Protein AF-A0A9N9A305-F1 (afdb_monomer_lite)

Radius of gyration: 17.27 Å; chains: 1; bounding box: 48×32×44 Å

InterPro domains:
  IPR001087 GDSL lipase/esterase [PF00657] (30-186)
  IPR036514 SGNH hydrolase superfamily [G3DSA:3.40.50.1110] (9-188)

Sequence (193 aa):
MFNYINCFCLDTGNVYKLTNKIWPSKINYTGHYCNGKIWIEYLADKLNIELINYAFGGATTDCDFVTGYTETKTCKFYTPSIKEQVQTFIFDNTNSEQSNSKDFSKTIFTVWDTGNNYYFSDMSISPIDSVKLLINILHILAKNISTVSLLLIPNLPDISRFPTFKTMNETERKRISKMIDIDAATNIYELDL

Structure (mmCIF, N/CA/C/O backbone):
data_AF-A0A9N9A305-F1
#
_entry.id   AF-A0A9N9A305-F1
#
loop_
_atom_site.group_PDB
_atom_site.id
_atom_site.type_symbol
_atom_site.label_atom_id
_atom_site.label_alt_id
_atom_site.label_comp_id
_atom_site.label_asym_id
_atom_site.label_entity_id
_atom_site.label_seq_id
_atom_site.pdbx_PDB_ins_code
_atom_site.Cartn_x
_atom_site.Cartn_y
_atom_site.Cartn_z
_atom_site.occupancy
_atom_site.B_iso_or_equiv
_atom_site.auth_seq_id
_atom_site.auth_comp_id
_atom_site.auth_asym_id
_atom_site.auth_atom_id
_atom_site.pdbx_PDB_model_num
ATOM 1 N N . MET A 1 1 ? -9.546 -9.907 19.855 1.00 68.88 1 MET A N 1
ATOM 2 C CA . MET A 1 1 ? -10.145 -10.267 18.553 1.00 68.88 1 MET A CA 1
ATOM 3 C C . MET A 1 1 ? -10.238 -8.993 17.732 1.00 68.88 1 MET A C 1
ATOM 5 O O . MET A 1 1 ? -10.651 -7.989 18.304 1.00 68.88 1 MET A O 1
ATOM 9 N N . PHE A 1 2 ? -9.758 -9.014 16.487 1.00 81.88 2 PHE A N 1
ATOM 10 C CA . PHE A 1 2 ? -9.795 -7.862 15.578 1.00 81.88 2 PHE A CA 1
ATOM 11 C C . PHE A 1 2 ? -11.159 -7.764 14.888 1.00 81.88 2 PHE A C 1
ATOM 13 O O . PHE A 1 2 ? -11.865 -8.766 14.806 1.00 81.88 2 PHE A O 1
ATOM 20 N N . ASN A 1 3 ? -11.509 -6.570 14.413 1.00 82.94 3 ASN A N 1
ATOM 21 C CA . ASN A 1 3 ? -12.778 -6.285 13.743 1.00 82.94 3 ASN A CA 1
ATOM 22 C C . ASN A 1 3 ? -12.589 -6.003 12.244 1.00 82.94 3 ASN A C 1
ATOM 24 O O . ASN A 1 3 ? -13.443 -6.383 11.449 1.00 82.94 3 ASN A O 1
ATOM 28 N N . TYR A 1 4 ? -11.476 -5.359 11.866 1.00 85.50 4 TYR A N 1
ATOM 29 C CA . TYR A 1 4 ? -11.226 -4.894 10.498 1.00 85.50 4 TYR A CA 1
ATOM 30 C C . TYR A 1 4 ? -9.744 -4.965 10.125 1.00 85.50 4 TYR A C 1
ATOM 32 O O . TYR A 1 4 ? -8.865 -4.893 10.993 1.00 85.50 4 TYR A O 1
ATOM 40 N N . ILE A 1 5 ? -9.483 -5.015 8.821 1.00 83.44 5 ILE A N 1
ATOM 41 C CA . ILE A 1 5 ? -8.197 -4.668 8.214 1.00 83.44 5 ILE A CA 1
ATOM 42 C C . ILE A 1 5 ? -8.377 -3.404 7.373 1.00 83.44 5 ILE A C 1
ATOM 44 O O . ILE A 1 5 ? -9.225 -3.386 6.487 1.00 83.44 5 ILE A O 1
ATOM 48 N N . ASN A 1 6 ? -7.541 -2.390 7.598 1.00 79.56 6 ASN A N 1
ATOM 49 C CA . ASN A 1 6 ? -7.415 -1.229 6.717 1.00 79.56 6 ASN A CA 1
ATOM 50 C C . ASN A 1 6 ? -6.143 -1.357 5.875 1.00 79.56 6 ASN A C 1
ATOM 52 O O . ASN A 1 6 ? -5.038 -1.358 6.420 1.00 79.56 6 ASN A O 1
ATOM 56 N N . CYS A 1 7 ? -6.296 -1.457 4.555 1.00 78.75 7 CYS A N 1
ATOM 57 C CA . CYS A 1 7 ? -5.196 -1.676 3.619 1.00 78.75 7 CYS A CA 1
ATOM 58 C C . CYS A 1 7 ? -4.891 -0.442 2.765 1.00 78.75 7 CYS A C 1
ATOM 60 O O . CYS A 1 7 ? -5.781 0.078 2.097 1.00 78.75 7 CYS A O 1
ATOM 62 N N . PHE A 1 8 ? -3.620 -0.028 2.746 1.00 81.06 8 PHE A N 1
ATOM 63 C CA . PHE A 1 8 ? -3.091 1.067 1.916 1.00 81.06 8 PHE A CA 1
ATOM 64 C C . PHE A 1 8 ? -2.026 0.593 0.913 1.00 81.06 8 PHE A C 1
ATOM 66 O O . PHE A 1 8 ? -1.307 1.397 0.330 1.00 81.06 8 PHE A O 1
ATOM 73 N N . CYS A 1 9 ? -1.855 -0.723 0.754 1.00 78.75 9 CYS A N 1
ATOM 74 C CA . CYS A 1 9 ? -0.694 -1.282 0.066 1.00 78.75 9 CYS A CA 1
ATOM 75 C C . CYS A 1 9 ? -0.970 -2.049 -1.219 1.00 78.75 9 CYS A C 1
ATOM 77 O O . CYS A 1 9 ? -0.108 -2.092 -2.091 1.00 78.75 9 CYS A O 1
ATOM 79 N N . LEU A 1 10 ? -2.122 -2.704 -1.338 1.00 86.50 10 LEU A N 1
ATOM 80 C CA . LEU A 1 10 ? -2.411 -3.559 -2.481 1.00 86.50 10 LEU A CA 1
ATOM 81 C C . LEU A 1 10 ? -3.832 -3.363 -2.969 1.00 86.50 10 LEU A C 1
ATOM 83 O O . LEU A 1 10 ? -4.796 -3.653 -2.264 1.00 86.50 10 LEU A O 1
ATOM 87 N N . ASP A 1 11 ? -3.932 -2.897 -4.204 1.00 90.06 11 ASP A N 1
ATOM 88 C CA . ASP A 1 11 ? -5.193 -2.570 -4.839 1.00 90.06 11 ASP A CA 1
ATOM 89 C C . ASP A 1 11 ? -6.002 -3.824 -5.202 1.00 90.06 11 ASP A C 1
ATOM 91 O O . ASP A 1 11 ? -5.488 -4.784 -5.783 1.00 90.06 11 ASP A O 1
ATOM 95 N N . THR A 1 12 ? -7.289 -3.776 -4.869 1.00 91.94 12 THR A N 1
ATOM 96 C CA . THR A 1 12 ? -8.297 -4.815 -5.139 1.00 91.94 12 THR A CA 1
ATOM 97 C C . THR A 1 12 ? -9.362 -4.344 -6.144 1.00 91.94 12 THR A C 1
ATOM 99 O O . THR A 1 12 ? -10.337 -5.048 -6.396 1.00 91.94 12 THR A O 1
ATOM 102 N N . GLY A 1 13 ? -9.193 -3.157 -6.745 1.00 92.31 13 GLY A N 1
ATOM 103 C CA . GLY A 1 13 ? -10.054 -2.635 -7.811 1.00 92.31 13 GLY A CA 1
ATOM 104 C C . GLY A 1 13 ? -10.295 -1.119 -7.811 1.00 92.31 13 GLY A C 1
ATOM 105 O O . GLY A 1 13 ? -11.126 -0.645 -8.590 1.00 92.31 13 GLY A O 1
ATOM 106 N N . ASN A 1 14 ? -9.615 -0.333 -6.982 1.00 94.62 14 ASN A N 1
ATOM 107 C CA . ASN A 1 14 ? -9.709 1.126 -6.965 1.00 94.62 14 ASN A CA 1
ATOM 108 C C . ASN A 1 14 ? -9.155 1.747 -8.254 1.00 94.62 14 ASN A C 1
ATOM 110 O O . ASN A 1 14 ? -9.837 2.582 -8.849 1.00 94.62 14 ASN A O 1
ATOM 114 N N . VAL A 1 15 ? -8.018 1.278 -8.781 1.00 93.50 15 VAL A N 1
ATOM 115 C CA . VAL A 1 15 ? -7.544 1.687 -10.118 1.00 93.50 15 VAL A CA 1
ATOM 116 C C . VAL A 1 15 ? -8.483 1.209 -11.221 1.00 93.50 15 VAL A C 1
ATOM 118 O O . VAL A 1 15 ? -8.752 1.941 -12.176 1.00 93.50 15 VAL A O 1
ATOM 121 N N . TYR A 1 16 ? -9.059 0.018 -11.071 1.00 93.12 16 TYR A N 1
ATOM 122 C CA . TYR A 1 16 ? -10.068 -0.469 -12.009 1.00 93.12 16 TYR A CA 1
ATOM 123 C C . TYR A 1 16 ? -11.285 0.452 -12.067 1.00 93.12 16 TYR A C 1
ATOM 125 O O . TYR A 1 16 ? -11.790 0.726 -13.150 1.00 93.12 16 TYR A O 1
ATOM 133 N N . LYS A 1 17 ? -11.722 1.015 -10.939 1.00 92.75 17 LYS A N 1
ATOM 134 C CA . LYS A 1 17 ? -12.756 2.060 -10.928 1.00 92.75 17 LYS A CA 1
ATOM 135 C C . LYS A 1 17 ? -12.244 3.373 -11.530 1.00 92.75 17 LYS A C 1
ATOM 137 O O . LYS A 1 17 ? -12.916 3.918 -12.401 1.00 92.75 17 LYS A O 1
ATOM 142 N N . LEU A 1 18 ? -11.058 3.837 -11.121 1.00 92.31 18 LEU A N 1
ATOM 143 C CA . LEU A 1 18 ? -10.429 5.087 -11.576 1.00 92.31 18 LEU A CA 1
ATOM 144 C C . LEU A 1 18 ? -10.311 5.163 -13.103 1.00 92.31 18 LEU A C 1
ATOM 146 O O . LEU A 1 18 ? -10.544 6.205 -13.705 1.00 92.31 18 LEU A O 1
ATOM 150 N N . THR A 1 19 ? -9.976 4.044 -13.738 1.00 90.69 19 THR A N 1
ATOM 151 C CA . THR A 1 19 ? -9.774 3.956 -15.188 1.00 90.69 19 THR A CA 1
ATOM 152 C C . THR A 1 19 ? -11.051 3.593 -15.944 1.00 90.69 19 THR A C 1
ATOM 154 O O . THR A 1 19 ? -10.977 3.139 -17.082 1.00 90.69 19 THR A O 1
ATOM 157 N N . ASN A 1 20 ? -12.235 3.743 -15.339 1.00 90.62 20 ASN A N 1
ATOM 158 C CA . ASN A 1 20 ? -13.516 3.341 -15.933 1.00 90.62 20 ASN A CA 1
ATOM 159 C C . ASN A 1 20 ? -13.534 1.875 -16.403 1.00 90.62 20 ASN A C 1
ATOM 161 O O . ASN A 1 20 ? -14.069 1.547 -17.463 1.00 90.62 20 ASN A O 1
ATOM 165 N N . LYS A 1 21 ? -12.974 0.977 -15.586 1.00 90.62 21 LYS A N 1
ATOM 166 C CA . LYS A 1 21 ? -12.908 -0.478 -15.804 1.00 90.62 21 LYS A CA 1
ATOM 167 C C . LYS A 1 21 ? -12.034 -0.892 -16.994 1.00 90.62 21 LYS A C 1
ATOM 169 O O . LYS A 1 21 ? -12.259 -1.947 -17.591 1.00 90.62 21 LYS A O 1
ATOM 174 N N . ILE A 1 22 ? -11.049 -0.063 -17.347 1.00 89.00 22 ILE A N 1
ATOM 175 C CA . ILE A 1 22 ? -10.113 -0.321 -18.452 1.00 89.00 22 ILE A CA 1
ATOM 176 C C . ILE A 1 22 ? -8.853 -1.039 -17.951 1.00 89.00 22 ILE A C 1
ATOM 178 O O . ILE A 1 22 ? -8.318 -1.898 -18.656 1.00 89.00 22 ILE A O 1
ATOM 182 N N . TRP A 1 23 ? -8.380 -0.711 -16.746 1.00 89.12 23 TRP A N 1
ATOM 183 C CA . TRP A 1 23 ? -7.114 -1.205 -16.208 1.00 89.12 23 TRP A CA 1
ATOM 184 C C . TRP A 1 23 ? -7.154 -1.424 -14.691 1.00 89.12 23 TRP A C 1
ATOM 186 O O . TRP A 1 23 ? -7.662 -0.555 -13.996 1.00 89.12 23 TRP A O 1
ATOM 196 N N . PRO A 1 24 ? -6.587 -2.513 -14.143 1.00 88.12 24 PRO A N 1
ATOM 197 C CA . PRO A 1 24 ? -6.017 -3.664 -14.846 1.00 88.12 24 PRO A CA 1
ATOM 198 C C . PRO A 1 24 ? -7.024 -4.376 -15.755 1.00 88.12 24 PRO A C 1
ATOM 200 O O . PRO A 1 24 ? -8.232 -4.172 -15.647 1.00 88.12 24 PRO A O 1
ATOM 203 N N . SER A 1 25 ? -6.529 -5.170 -16.706 1.00 80.75 25 SER A N 1
ATOM 204 C CA . SER A 1 25 ? -7.400 -5.839 -17.678 1.00 80.75 25 SER A CA 1
ATOM 205 C C . SER A 1 25 ? -8.408 -6.770 -16.992 1.00 80.75 25 SER A C 1
ATOM 207 O O . SER A 1 25 ? -8.142 -7.290 -15.913 1.00 80.75 25 SER A O 1
ATOM 209 N N . LYS A 1 26 ? -9.535 -7.070 -17.649 1.00 70.94 26 LYS A N 1
ATOM 210 C CA . LYS A 1 26 ? -10.538 -8.025 -17.132 1.00 70.94 26 LYS A CA 1
ATOM 211 C C . LYS A 1 26 ? -10.019 -9.457 -16.941 1.00 70.94 26 LYS A C 1
ATOM 213 O O . LYS A 1 26 ? -10.688 -10.242 -16.281 1.00 70.94 26 LYS A O 1
ATOM 218 N N . ILE A 1 27 ? -8.880 -9.807 -17.549 1.00 74.69 27 ILE A N 1
ATOM 219 C CA . ILE A 1 27 ? -8.209 -11.099 -17.322 1.00 74.69 27 ILE A CA 1
ATOM 220 C C . ILE A 1 27 ? -7.661 -11.158 -15.896 1.00 74.69 27 ILE A C 1
ATOM 222 O O . ILE A 1 27 ? -7.600 -12.225 -15.289 1.00 74.69 27 ILE A O 1
ATOM 226 N N . ASN A 1 28 ? -7.275 -10.010 -15.351 1.00 76.81 28 ASN A N 1
ATOM 227 C CA . ASN A 1 28 ? -6.924 -9.916 -13.956 1.00 76.81 28 ASN A CA 1
ATOM 228 C C . ASN A 1 28 ? -8.177 -10.114 -13.106 1.00 76.81 28 ASN A C 1
ATOM 230 O O . ASN A 1 28 ? -9.272 -9.744 -13.526 1.00 76.81 28 ASN A O 1
ATOM 234 N N . TYR A 1 29 ? -8.007 -10.668 -11.907 1.00 84.81 29 TYR A N 1
ATOM 235 C CA . TYR A 1 29 ? -9.093 -11.045 -11.003 1.00 84.81 29 TYR A CA 1
ATOM 236 C C . TYR A 1 29 ? -9.943 -9.826 -10.599 1.00 84.81 29 TYR A C 1
ATOM 238 O O . TYR A 1 29 ? -9.729 -9.221 -9.566 1.00 84.81 29 TYR A O 1
ATOM 246 N N . THR A 1 30 ? -10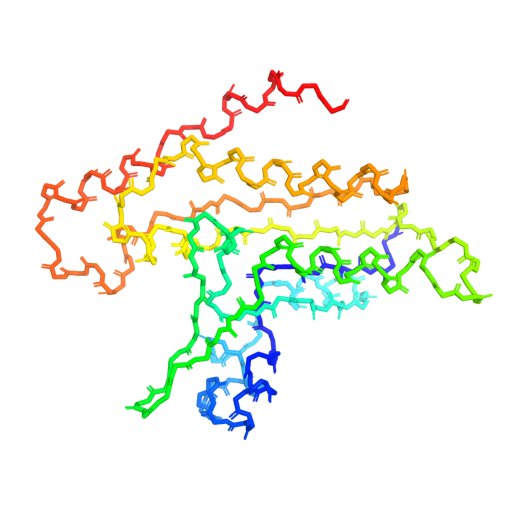.876 -9.392 -11.446 1.00 83.81 30 THR A N 1
ATOM 247 C CA . THR A 1 30 ? -11.766 -8.231 -11.245 1.00 83.81 30 THR A CA 1
ATOM 248 C C . THR A 1 30 ? -11.050 -6.957 -10.753 1.00 83.81 30 THR A C 1
ATOM 250 O O . THR A 1 30 ? -11.489 -6.314 -9.808 1.00 83.81 30 THR A O 1
ATOM 253 N N . GLY A 1 31 ? -9.939 -6.574 -11.393 1.00 86.19 31 GLY A N 1
ATOM 254 C CA . GLY A 1 31 ? -9.225 -5.323 -11.084 1.00 86.19 31 GLY A CA 1
ATOM 255 C C . GLY A 1 31 ? -8.001 -5.458 -10.173 1.00 86.19 31 GLY A C 1
ATOM 256 O O . GLY A 1 31 ? -7.330 -4.462 -9.925 1.00 86.19 31 GLY A O 1
ATOM 257 N N . HIS A 1 32 ? -7.668 -6.673 -9.736 1.00 91.88 32 HIS A N 1
ATOM 258 C CA . HIS A 1 32 ? -6.396 -6.958 -9.069 1.00 91.88 32 HIS A CA 1
ATOM 259 C C . HIS A 1 32 ? -5.212 -6.881 -10.049 1.00 91.88 32 HIS A C 1
ATOM 261 O O . HIS A 1 32 ? -5.370 -6.960 -11.266 1.00 91.88 32 HIS A O 1
ATOM 267 N N . TYR A 1 33 ? -3.985 -6.811 -9.537 1.00 89.50 33 TYR A N 1
ATOM 268 C CA . TYR A 1 33 ? -2.759 -6.938 -10.345 1.00 89.50 33 TYR A CA 1
ATOM 269 C C . TYR A 1 33 ? -2.248 -8.387 -10.430 1.00 89.50 33 TYR A C 1
ATOM 271 O O . TYR A 1 33 ? -1.114 -8.640 -10.828 1.00 89.50 33 TYR A O 1
ATOM 279 N N . CYS A 1 34 ? -3.096 -9.352 -10.075 1.00 88.56 34 CYS A N 1
ATOM 280 C CA . CYS A 1 34 ? -2.812 -10.779 -10.126 1.00 88.56 34 CYS A CA 1
ATOM 281 C C . CYS A 1 34 ? -4.033 -11.575 -10.625 1.00 88.56 34 CYS A C 1
ATOM 283 O O . CYS A 1 34 ? -5.071 -11.026 -11.008 1.00 88.56 34 CYS A O 1
ATOM 285 N N . ASN A 1 35 ? -3.879 -12.895 -10.660 1.00 90.19 35 ASN A N 1
ATOM 286 C CA . ASN A 1 35 ? -4.844 -13.865 -11.175 1.00 90.19 35 ASN A CA 1
ATOM 287 C C . ASN A 1 35 ? -5.757 -14.471 -10.091 1.00 90.19 35 ASN A C 1
ATOM 289 O O . ASN A 1 35 ? -6.391 -15.495 -10.336 1.00 90.19 35 ASN A O 1
ATOM 293 N N . GLY A 1 36 ? -5.822 -13.876 -8.902 1.00 92.19 36 GLY A N 1
ATOM 294 C CA . GLY A 1 36 ? -6.648 -14.368 -7.804 1.00 92.19 36 GLY A CA 1
ATOM 295 C C . GLY A 1 36 ? -6.660 -13.403 -6.628 1.00 92.19 36 GLY A C 1
ATOM 296 O O . GLY A 1 36 ? -6.333 -12.229 -6.788 1.00 92.19 36 GLY A O 1
ATOM 297 N N . LYS A 1 37 ? -7.001 -13.923 -5.446 1.00 92.75 37 LYS A N 1
ATOM 298 C CA . LYS A 1 37 ? -6.893 -13.168 -4.197 1.00 92.75 37 LYS A CA 1
ATOM 299 C C . LYS A 1 37 ? -5.439 -12.804 -3.886 1.00 92.75 37 LYS A C 1
ATOM 301 O O . LYS A 1 37 ? -4.522 -13.587 -4.155 1.00 92.75 37 LYS A O 1
ATOM 306 N N . ILE A 1 38 ? -5.231 -11.649 -3.271 1.00 91.69 38 ILE A N 1
ATOM 307 C CA . ILE A 1 38 ? -3.947 -11.212 -2.711 1.00 91.69 38 ILE A CA 1
ATOM 308 C C . ILE A 1 38 ? -3.821 -11.603 -1.234 1.00 91.69 38 ILE A C 1
ATOM 310 O O . ILE A 1 38 ? -4.796 -11.959 -0.574 1.00 91.69 38 ILE A O 1
ATOM 314 N N 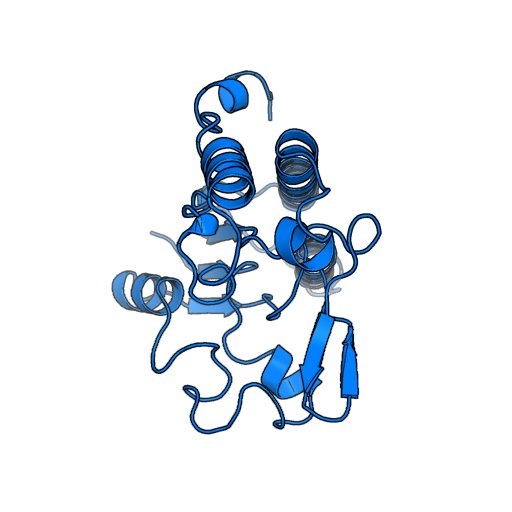. TRP A 1 39 ? -2.599 -11.543 -0.692 1.00 91.81 39 TRP A N 1
ATOM 315 C CA . TRP A 1 39 ? -2.301 -12.014 0.669 1.00 91.81 39 TRP A CA 1
ATOM 316 C C . TRP A 1 39 ? -3.200 -11.390 1.744 1.00 91.81 39 TRP A C 1
ATOM 318 O O . TRP A 1 39 ? -3.554 -12.073 2.704 1.00 91.81 39 TRP A O 1
ATOM 328 N N . ILE A 1 40 ? -3.600 -10.126 1.570 1.00 92.44 40 ILE A N 1
ATOM 329 C CA . ILE A 1 40 ? -4.421 -9.425 2.555 1.00 92.44 40 ILE A CA 1
ATOM 330 C C . ILE A 1 40 ? -5.879 -9.896 2.566 1.00 92.44 40 ILE A C 1
ATOM 332 O O . ILE A 1 40 ? -6.487 -9.963 3.630 1.00 92.44 40 ILE A O 1
ATOM 336 N N . GLU A 1 41 ? -6.417 -10.320 1.421 1.00 94.81 41 GLU A N 1
ATOM 337 C CA . GLU A 1 41 ? -7.743 -10.942 1.359 1.00 94.81 41 GLU A CA 1
ATOM 338 C C . GLU A 1 41 ? -7.721 -12.319 2.026 1.00 94.81 41 GLU A C 1
ATOM 340 O O . GLU A 1 41 ? -8.611 -12.635 2.807 1.00 94.81 41 GLU A O 1
ATOM 345 N N . TYR A 1 42 ? -6.664 -13.113 1.808 1.00 95.75 42 TYR A N 1
ATOM 346 C CA . TYR A 1 42 ? -6.499 -14.379 2.528 1.00 95.75 42 TYR A CA 1
ATOM 347 C C . TYR A 1 42 ? -6.356 -14.176 4.042 1.00 95.75 42 TYR A C 1
ATOM 349 O O . TYR A 1 42 ? -6.826 -15.011 4.815 1.00 95.75 42 TYR A O 1
ATOM 357 N N . LEU A 1 43 ? -5.698 -13.098 4.484 1.00 93.94 43 LEU A N 1
ATOM 358 C CA . LEU A 1 43 ? -5.596 -12.767 5.906 1.00 93.94 43 LEU A CA 1
ATOM 359 C C . LEU A 1 43 ? -6.968 -12.400 6.487 1.00 93.94 43 LEU A C 1
ATOM 361 O O . LEU A 1 43 ? -7.329 -12.921 7.542 1.00 93.94 43 LEU A O 1
ATOM 365 N N . ALA A 1 44 ? -7.734 -11.559 5.789 1.00 95.38 44 ALA A N 1
ATOM 366 C CA . ALA A 1 44 ? -9.090 -11.187 6.182 1.00 95.38 44 ALA A CA 1
ATOM 367 C C . ALA A 1 44 ? -10.012 -12.416 6.275 1.00 95.38 44 ALA A C 1
ATOM 369 O O . ALA A 1 44 ? -10.657 -12.614 7.305 1.00 95.38 44 ALA A O 1
ATOM 370 N N . ASP A 1 45 ? -9.982 -13.296 5.266 1.00 96.25 45 ASP A N 1
ATOM 371 C CA . ASP A 1 45 ? -10.737 -14.556 5.256 1.00 96.25 45 ASP A CA 1
ATOM 372 C C . ASP A 1 45 ? -10.374 -15.441 6.458 1.00 96.25 45 ASP A C 1
ATOM 374 O O . ASP A 1 45 ? -11.250 -15.961 7.147 1.00 96.25 45 ASP A O 1
ATOM 378 N N . LYS A 1 46 ? -9.072 -15.615 6.734 1.00 96.62 46 LYS A N 1
ATOM 379 C CA . LYS A 1 46 ? -8.592 -16.462 7.839 1.00 96.62 46 LYS A CA 1
ATOM 380 C C . LYS A 1 46 ? -8.997 -15.936 9.210 1.00 96.62 46 LYS A C 1
ATOM 382 O O . LYS A 1 46 ? -9.221 -16.731 10.119 1.00 96.62 46 LYS A O 1
ATOM 387 N N . LEU A 1 47 ? -9.036 -14.618 9.369 1.00 95.12 47 LEU A N 1
ATOM 388 C CA . LEU A 1 47 ? -9.454 -13.970 10.609 1.00 95.12 47 LEU A CA 1
ATOM 389 C C . LEU A 1 47 ? -10.978 -13.801 10.693 1.00 95.12 47 LEU A C 1
ATOM 391 O O . LEU A 1 47 ? -11.479 -13.490 11.772 1.00 95.12 47 LEU A O 1
ATOM 395 N N . ASN A 1 48 ? -11.697 -14.045 9.591 1.00 95.94 48 ASN A N 1
ATOM 396 C CA . ASN A 1 48 ? -13.129 -13.805 9.436 1.00 95.94 48 ASN A CA 1
ATOM 397 C C . ASN A 1 48 ? -13.517 -12.363 9.812 1.00 95.94 48 ASN A C 1
ATOM 399 O O . ASN A 1 48 ? -14.424 -12.135 10.614 1.00 95.94 48 ASN A O 1
ATOM 403 N N . ILE A 1 49 ? -12.778 -11.397 9.261 1.00 94.56 49 ILE A N 1
ATOM 404 C CA . ILE A 1 49 ? -12.971 -9.956 9.478 1.00 94.56 49 ILE A CA 1
ATOM 405 C C . ILE A 1 49 ? -13.087 -9.217 8.148 1.00 94.56 49 ILE A C 1
ATOM 407 O O . ILE A 1 49 ? -12.637 -9.703 7.111 1.00 94.56 49 ILE A O 1
ATOM 411 N N . GLU A 1 50 ? -13.676 -8.027 8.179 1.00 94.75 50 GLU A N 1
ATOM 412 C CA . GLU A 1 50 ? -13.843 -7.202 6.985 1.00 94.75 50 GLU A CA 1
ATOM 413 C C . GLU A 1 50 ? -12.520 -6.531 6.569 1.00 94.75 50 GLU A C 1
ATOM 415 O O . GLU A 1 50 ? -11.743 -6.061 7.405 1.00 94.75 50 GLU A O 1
ATOM 420 N N . LEU A 1 51 ? -12.275 -6.479 5.256 1.00 94.50 51 LEU A N 1
ATOM 421 C CA . LEU A 1 51 ? -11.165 -5.756 4.639 1.00 94.50 51 LEU A CA 1
ATOM 422 C C . LEU A 1 51 ? -11.684 -4.463 4.005 1.00 94.50 51 LEU A C 1
ATOM 424 O O . LEU A 1 51 ? -12.403 -4.502 3.007 1.00 94.50 51 LEU A O 1
ATOM 428 N N . ILE A 1 52 ? -11.248 -3.325 4.533 1.00 94.94 52 ILE A N 1
ATOM 429 C CA . ILE A 1 52 ? -11.467 -2.004 3.948 1.00 94.94 52 ILE A CA 1
ATOM 430 C C . ILE A 1 52 ? -10.181 -1.602 3.224 1.00 94.94 52 ILE A C 1
ATOM 432 O O . ILE A 1 52 ? -9.102 -1.534 3.816 1.00 94.94 52 ILE A O 1
ATOM 436 N N . ASN A 1 53 ? -10.275 -1.367 1.916 1.00 94.44 53 ASN A N 1
ATOM 437 C CA . ASN A 1 53 ? -9.103 -1.177 1.070 1.00 94.44 53 ASN A CA 1
ATOM 438 C C . ASN A 1 53 ? -9.080 0.206 0.407 1.00 94.44 53 ASN A C 1
ATOM 440 O O . ASN A 1 53 ? -9.888 0.504 -0.475 1.00 94.44 53 ASN A O 1
ATOM 444 N N . TYR A 1 54 ? -8.108 1.017 0.815 1.00 96.44 54 TYR A N 1
ATOM 445 C CA . TYR A 1 54 ? -7.828 2.353 0.293 1.00 96.44 54 TYR A CA 1
ATOM 446 C C . TYR A 1 54 ? -6.731 2.353 -0.783 1.00 96.44 54 TYR A C 1
ATOM 448 O O . TYR A 1 54 ? -6.485 3.386 -1.399 1.00 96.44 54 TYR A O 1
ATOM 456 N N . ALA A 1 55 ? -6.079 1.217 -1.037 1.00 95.44 55 ALA A N 1
ATOM 457 C CA . ALA A 1 55 ? -4.926 1.120 -1.921 1.00 95.44 55 ALA A CA 1
ATOM 458 C C . ALA A 1 55 ? -5.264 1.375 -3.393 1.00 95.44 55 ALA A C 1
ATOM 460 O O . ALA A 1 55 ? -6.272 0.885 -3.902 1.00 95.44 55 ALA A O 1
ATOM 461 N N . PHE A 1 56 ? -4.369 2.075 -4.091 1.00 95.19 56 PHE A N 1
ATOM 462 C CA . PHE A 1 56 ? -4.380 2.243 -5.545 1.00 95.19 56 PHE A CA 1
ATOM 463 C C . PHE A 1 56 ? -3.111 1.644 -6.158 1.00 95.19 56 PHE A C 1
ATOM 465 O O . PHE A 1 56 ? -2.000 1.875 -5.681 1.00 95.19 56 PHE A O 1
ATOM 472 N N . GLY A 1 57 ? -3.254 0.881 -7.241 1.00 93.38 57 GLY A N 1
ATOM 473 C CA . GLY A 1 57 ? -2.112 0.351 -7.981 1.00 93.38 57 GLY A CA 1
ATOM 474 C C . GLY A 1 57 ? -1.310 1.464 -8.652 1.00 93.38 57 GLY A C 1
ATOM 475 O O . GLY A 1 57 ? -1.875 2.316 -9.327 1.00 93.38 57 GLY A O 1
ATOM 476 N N . GLY A 1 58 ? 0.013 1.447 -8.495 1.00 92.75 58 GLY A N 1
ATOM 477 C CA . GLY A 1 58 ? 0.889 2.526 -8.971 1.00 92.75 58 GLY A CA 1
ATOM 478 C C . GLY A 1 58 ? 1.066 3.678 -7.977 1.00 92.75 58 GLY A C 1
ATOM 479 O O . GLY A 1 58 ? 1.837 4.595 -8.252 1.00 92.75 58 GLY A O 1
ATOM 480 N N . ALA A 1 59 ? 0.423 3.611 -6.805 1.00 95.44 59 ALA A N 1
ATOM 481 C CA . ALA A 1 59 ? 0.649 4.564 -5.728 1.00 95.44 59 ALA A CA 1
ATOM 482 C C . ALA A 1 59 ? 2.110 4.546 -5.264 1.00 95.44 59 ALA A C 1
ATOM 484 O O . ALA A 1 59 ? 2.671 3.490 -4.963 1.00 95.44 59 ALA A O 1
ATOM 485 N N . THR A 1 60 ? 2.707 5.725 -5.176 1.00 95.44 60 THR A N 1
ATOM 486 C CA . THR A 1 60 ? 3.964 5.974 -4.467 1.00 95.44 60 THR A CA 1
ATOM 487 C C . THR A 1 60 ? 3.672 6.330 -3.015 1.00 95.44 60 THR A C 1
ATOM 489 O O . THR A 1 60 ? 2.519 6.520 -2.619 1.00 95.44 60 THR A O 1
ATOM 492 N N . THR A 1 61 ? 4.712 6.416 -2.193 1.00 95.44 61 THR A N 1
ATOM 493 C CA . THR A 1 61 ? 4.560 6.775 -0.780 1.00 95.44 61 THR A CA 1
ATOM 494 C C . THR A 1 61 ? 4.038 8.211 -0.638 1.00 95.44 61 THR A C 1
ATOM 496 O O . THR A 1 61 ? 3.041 8.439 0.045 1.00 95.44 61 THR A O 1
ATOM 499 N N . ASP A 1 62 ? 4.648 9.158 -1.355 1.00 95.50 62 ASP A N 1
ATOM 500 C CA . ASP A 1 62 ? 4.248 10.567 -1.390 1.00 95.50 62 ASP A CA 1
ATOM 501 C C . ASP A 1 62 ? 4.420 11.139 -2.806 1.00 95.50 62 ASP A C 1
ATOM 503 O O . ASP A 1 62 ? 5.536 11.177 -3.333 1.00 95.50 62 ASP A O 1
ATOM 507 N N . CYS A 1 63 ? 3.322 11.599 -3.410 1.00 94.25 63 CYS A N 1
ATOM 508 C CA . CYS A 1 63 ? 3.319 12.153 -4.762 1.00 94.25 63 CYS A CA 1
ATOM 509 C C . CYS A 1 63 ? 4.017 13.512 -4.896 1.00 94.25 63 CYS A C 1
ATOM 511 O O . CYS A 1 63 ? 4.432 13.844 -6.011 1.00 94.25 63 CYS A O 1
ATOM 513 N N . ASP A 1 64 ? 4.198 14.251 -3.795 1.00 93.75 64 ASP A N 1
ATOM 514 C CA . ASP A 1 64 ? 4.995 15.486 -3.779 1.00 93.75 64 ASP A CA 1
ATOM 515 C C . ASP A 1 64 ? 6.499 15.190 -3.913 1.00 93.75 64 ASP A C 1
ATOM 517 O O . ASP A 1 64 ? 7.277 16.067 -4.285 1.00 93.75 64 ASP A O 1
ATOM 521 N N . PHE A 1 65 ? 6.915 13.951 -3.612 1.00 94.62 65 PHE A N 1
ATOM 522 C CA . PHE A 1 65 ? 8.307 13.511 -3.680 1.00 94.62 65 PHE A CA 1
ATOM 523 C C . PHE A 1 65 ? 8.588 12.666 -4.932 1.00 94.62 65 PHE A C 1
ATOM 525 O O . PHE A 1 65 ? 9.482 12.984 -5.714 1.00 94.62 65 PHE A O 1
ATOM 532 N N . VAL A 1 66 ? 7.814 11.600 -5.153 1.00 94.81 66 VAL A N 1
ATOM 533 C CA . VAL A 1 66 ? 7.842 10.799 -6.388 1.00 94.81 66 VAL A CA 1
ATOM 534 C C . VAL A 1 66 ? 6.407 10.604 -6.831 1.00 94.81 66 VAL A C 1
ATOM 536 O O . VAL A 1 66 ? 5.624 9.963 -6.138 1.00 94.81 66 VAL A O 1
ATOM 539 N N . THR A 1 67 ? 6.040 11.136 -7.991 1.00 95.06 67 THR A N 1
ATOM 540 C CA . THR A 1 67 ? 4.655 11.055 -8.455 1.00 95.06 67 THR A CA 1
ATOM 541 C C . THR A 1 67 ? 4.311 9.653 -8.959 1.00 95.06 67 THR A C 1
ATOM 543 O O . THR A 1 67 ? 4.972 9.125 -9.856 1.00 95.06 67 THR A O 1
ATOM 546 N N . GLY A 1 68 ? 3.264 9.060 -8.384 1.00 93.44 68 GLY A N 1
ATOM 547 C CA . GLY A 1 68 ? 2.737 7.755 -8.769 1.00 93.44 68 GLY A CA 1
ATOM 548 C C . GLY A 1 68 ? 1.698 7.850 -9.880 1.00 93.44 68 GLY A C 1
ATOM 549 O O . GLY A 1 68 ? 0.908 8.797 -9.949 1.00 93.44 68 GLY A O 1
ATOM 550 N N . TYR A 1 69 ? 1.686 6.848 -10.755 1.00 93.81 69 TYR A N 1
ATOM 551 C CA . TYR A 1 69 ? 0.720 6.771 -11.842 1.00 93.81 69 TYR A CA 1
ATOM 552 C C . TYR A 1 69 ? 0.361 5.331 -12.177 1.00 93.81 69 TYR A C 1
ATOM 554 O O . TYR A 1 69 ? 1.098 4.386 -11.905 1.00 93.81 69 TYR A O 1
ATOM 562 N N . THR A 1 70 ? -0.746 5.179 -12.887 1.00 91.19 70 THR A N 1
ATOM 563 C CA . THR A 1 70 ? -1.106 3.942 -13.566 1.00 91.19 70 THR A CA 1
ATOM 564 C C . THR A 1 70 ? -1.374 4.238 -15.031 1.00 91.19 70 THR A C 1
ATOM 566 O O . THR A 1 70 ? -1.913 5.287 -15.388 1.00 91.19 70 THR A O 1
ATOM 569 N N . GLU A 1 71 ? -0.945 3.339 -15.905 1.00 86.06 71 GLU A N 1
ATOM 570 C CA . GLU A 1 71 ? -0.915 3.588 -17.341 1.00 86.06 71 GLU A CA 1
ATOM 571 C C . GLU A 1 71 ? -1.669 2.497 -18.096 1.00 86.06 71 GLU A C 1
ATOM 573 O O . GLU A 1 71 ? -1.580 1.305 -17.805 1.00 86.06 71 GLU A O 1
ATOM 578 N N . THR A 1 72 ? -2.420 2.939 -19.095 1.00 83.69 72 THR A N 1
ATOM 579 C CA . THR A 1 72 ? -2.979 2.110 -20.163 1.00 83.69 72 THR A CA 1
ATOM 580 C C . THR A 1 72 ? -2.144 2.318 -21.424 1.00 83.69 72 THR A C 1
ATOM 582 O O . THR A 1 72 ? -1.271 3.181 -21.468 1.00 83.69 72 THR A O 1
ATOM 585 N N . LYS A 1 73 ? -2.456 1.601 -22.509 1.00 80.56 73 LYS A N 1
ATOM 586 C CA . LYS A 1 73 ? -1.788 1.821 -23.805 1.00 80.56 73 LYS A CA 1
ATOM 587 C C . LYS A 1 73 ? -1.938 3.249 -24.349 1.00 80.56 73 LYS A C 1
ATOM 589 O O . LYS A 1 73 ? -1.150 3.643 -25.199 1.00 80.56 73 LYS A O 1
ATOM 594 N N . THR A 1 74 ? -2.963 3.987 -23.926 1.00 82.38 74 THR A N 1
ATOM 595 C CA . THR A 1 74 ? -3.352 5.269 -24.537 1.00 82.38 74 THR A CA 1
ATOM 596 C C . THR A 1 74 ? -3.401 6.435 -23.557 1.00 82.38 74 THR A C 1
ATOM 598 O O . THR A 1 74 ? -3.466 7.582 -23.987 1.00 82.38 74 THR A O 1
ATOM 601 N N . CYS A 1 75 ? -3.419 6.170 -22.250 1.00 86.31 75 CYS A N 1
ATOM 602 C CA . CYS A 1 75 ? -3.645 7.180 -21.218 1.00 86.31 75 CYS A CA 1
ATOM 603 C C . CYS A 1 75 ? -2.870 6.855 -19.940 1.00 86.31 75 CYS A C 1
ATOM 605 O O . CYS A 1 75 ? -2.799 5.691 -19.538 1.00 86.31 75 CYS A O 1
ATOM 607 N N . LYS A 1 76 ? -2.383 7.904 -19.276 1.00 91.38 76 LYS A N 1
ATOM 608 C CA . LYS A 1 76 ? -1.757 7.876 -17.953 1.00 91.38 76 LYS A CA 1
ATOM 609 C C . LYS A 1 76 ? -2.693 8.533 -16.944 1.00 91.38 76 LYS A C 1
ATOM 611 O O . LYS A 1 76 ? -3.211 9.614 -17.209 1.00 91.38 76 LYS A O 1
ATOM 616 N N . PHE A 1 77 ? -2.909 7.880 -15.811 1.00 92.88 77 PHE A N 1
ATOM 617 C CA . PHE A 1 77 ? -3.777 8.347 -14.736 1.00 92.88 77 PHE A CA 1
ATOM 618 C C . PHE A 1 77 ? -2.937 8.556 -13.481 1.00 92.88 77 PHE A C 1
ATOM 620 O O . PHE A 1 77 ? -2.147 7.688 -13.111 1.00 92.88 77 PHE A O 1
ATOM 627 N N . TYR A 1 78 ? -3.113 9.702 -12.829 1.00 93.94 78 TYR A N 1
ATOM 628 C CA . TYR A 1 78 ? -2.539 9.942 -11.509 1.00 93.94 78 TYR A CA 1
ATOM 629 C C . TYR A 1 78 ? -3.164 8.989 -10.493 1.00 93.94 78 TYR A C 1
ATOM 631 O O . TYR A 1 78 ? -4.381 8.793 -10.491 1.00 93.94 78 TYR A O 1
ATOM 639 N N . THR A 1 79 ? -2.334 8.400 -9.640 1.00 93.06 79 THR A N 1
ATOM 640 C CA . THR A 1 79 ? -2.785 7.480 -8.594 1.00 93.06 79 THR A CA 1
ATOM 641 C C . THR A 1 79 ? -2.560 8.115 -7.232 1.00 93.06 79 THR A C 1
ATOM 643 O O . THR A 1 79 ? -1.425 8.516 -6.969 1.00 93.06 79 THR A O 1
ATOM 646 N N . PRO A 1 80 ? -3.577 8.154 -6.353 1.00 96.00 80 PRO A N 1
ATOM 647 C CA . PRO A 1 80 ? -3.397 8.624 -4.987 1.00 96.00 80 PRO A CA 1
ATOM 648 C C . PRO A 1 80 ? -2.255 7.882 -4.285 1.00 96.00 80 PRO A C 1
ATOM 650 O O . PRO A 1 80 ? -2.268 6.650 -4.196 1.00 96.00 80 PRO A O 1
ATOM 653 N N . SER A 1 81 ? -1.280 8.634 -3.791 1.00 96.38 81 SER A N 1
ATOM 654 C CA . SER A 1 81 ? -0.183 8.159 -2.951 1.00 96.38 81 SER A CA 1
ATOM 655 C C . SER A 1 81 ? -0.688 7.553 -1.645 1.00 96.38 81 SER A C 1
ATOM 657 O O . SER A 1 81 ? -1.804 7.828 -1.202 1.00 96.38 81 SER A O 1
ATOM 659 N N . ILE A 1 82 ? 0.152 6.765 -0.975 1.00 96.94 82 ILE A N 1
ATOM 660 C CA . ILE A 1 82 ? -0.165 6.213 0.351 1.00 96.94 82 ILE A CA 1
ATOM 661 C C . ILE A 1 82 ? -0.504 7.349 1.335 1.00 96.94 82 ILE A C 1
ATOM 663 O O . ILE A 1 82 ? -1.446 7.217 2.117 1.00 96.94 82 ILE A O 1
ATOM 667 N N . LYS A 1 83 ? 0.193 8.495 1.255 1.00 96.88 83 LYS A N 1
ATOM 668 C CA . LYS A 1 83 ? -0.120 9.695 2.049 1.00 96.88 83 LYS A CA 1
ATOM 669 C C . LYS A 1 83 ? -1.564 10.157 1.842 1.00 96.88 83 LYS A C 1
ATOM 671 O O . LYS A 1 83 ? -2.289 10.332 2.818 1.00 96.88 83 LYS A O 1
ATOM 676 N N . GLU A 1 84 ? -1.997 10.308 0.593 1.00 97.06 84 GLU A N 1
ATOM 677 C CA . GLU A 1 84 ? -3.364 10.738 0.265 1.00 97.06 84 GLU A CA 1
ATOM 678 C C . GLU A 1 84 ? -4.406 9.687 0.668 1.00 97.06 84 GLU A C 1
ATOM 680 O O . GLU A 1 84 ? -5.485 10.036 1.148 1.00 97.06 84 GLU A O 1
ATOM 685 N N . GLN A 1 85 ? -4.091 8.395 0.542 1.00 97.25 85 GLN A N 1
ATOM 686 C CA . GLN A 1 85 ? -4.981 7.315 0.976 1.00 97.25 85 GLN A CA 1
ATOM 687 C C . GLN A 1 85 ? -5.187 7.326 2.500 1.00 97.25 85 GLN A C 1
ATOM 689 O O . GLN A 1 85 ? -6.318 7.202 2.972 1.00 97.25 85 GLN A O 1
ATOM 694 N N . VAL A 1 86 ? -4.119 7.540 3.278 1.00 96.88 86 VAL A N 1
ATOM 695 C CA . VAL A 1 86 ? -4.191 7.700 4.741 1.00 96.88 86 VAL A CA 1
ATOM 696 C C . VAL A 1 86 ? -4.954 8.967 5.121 1.00 96.88 86 VAL A C 1
ATOM 698 O O . VAL A 1 86 ? -5.794 8.926 6.017 1.00 96.88 86 VAL A O 1
ATOM 701 N N . GLN A 1 87 ? -4.721 10.081 4.428 1.00 96.06 87 GLN A N 1
ATOM 702 C CA . GLN A 1 87 ? -5.474 11.320 4.643 1.00 96.06 87 GLN A CA 1
ATOM 703 C C . GLN A 1 87 ? -6.966 11.155 4.335 1.00 96.06 87 GLN A C 1
ATOM 705 O O . GLN A 1 87 ? -7.791 11.646 5.101 1.00 96.06 87 GLN A O 1
ATOM 710 N N . THR A 1 88 ? -7.315 10.424 3.273 1.00 95.50 88 THR A N 1
ATOM 711 C CA . THR A 1 88 ? -8.708 10.073 2.947 1.00 95.50 88 THR A CA 1
ATOM 712 C C . THR A 1 88 ? -9.334 9.274 4.086 1.00 95.50 88 THR A C 1
ATOM 714 O O . THR A 1 88 ? -10.389 9.644 4.592 1.00 95.50 88 THR A O 1
ATOM 717 N N . PHE A 1 89 ? -8.645 8.233 4.565 1.00 94.75 89 PHE A N 1
ATOM 718 C CA . PHE A 1 89 ? -9.104 7.453 5.712 1.00 94.75 89 PHE A CA 1
ATOM 719 C C . PHE A 1 89 ? -9.314 8.321 6.963 1.00 94.75 89 PHE A C 1
ATOM 721 O O . PHE A 1 89 ? -10.334 8.179 7.635 1.00 94.75 89 PHE A O 1
ATOM 728 N N . ILE A 1 90 ? -8.381 9.224 7.280 1.00 94.06 90 ILE A N 1
ATOM 729 C CA . ILE A 1 90 ? -8.521 10.144 8.417 1.00 94.06 90 ILE A CA 1
ATOM 730 C C . ILE A 1 90 ? -9.760 11.018 8.221 1.00 94.06 90 ILE A C 1
ATOM 732 O O . ILE A 1 90 ? -10.631 11.030 9.085 1.00 94.06 90 ILE A O 1
ATOM 736 N N . PHE A 1 91 ? -9.880 11.682 7.070 1.00 92.25 91 PHE A N 1
ATOM 737 C CA . PHE A 1 91 ? -11.004 12.560 6.752 1.00 92.25 91 PHE A CA 1
ATOM 738 C C . PHE A 1 91 ? -12.357 11.855 6.933 1.00 92.25 91 PHE A C 1
ATOM 740 O O . PHE A 1 91 ? -13.224 12.364 7.649 1.00 92.25 91 PHE A O 1
ATOM 747 N N . ASP A 1 92 ? -12.505 10.656 6.365 1.00 89.94 92 ASP A N 1
ATOM 748 C CA . ASP A 1 92 ? -13.733 9.855 6.433 1.00 89.94 92 ASP A CA 1
ATOM 749 C C . ASP A 1 92 ? -14.121 9.472 7.873 1.00 89.94 92 ASP A C 1
ATOM 751 O O . ASP A 1 92 ? -15.298 9.247 8.171 1.00 89.94 92 ASP A O 1
ATOM 755 N N . ASN A 1 93 ? -13.141 9.379 8.777 1.00 88.69 93 ASN A N 1
ATOM 756 C CA . ASN A 1 93 ? -13.331 8.866 10.134 1.00 88.69 93 ASN A CA 1
ATOM 757 C C . ASN A 1 93 ? -13.182 9.922 11.241 1.00 88.69 93 ASN A C 1
ATOM 759 O O . ASN A 1 93 ? -13.448 9.593 12.395 1.00 88.69 93 ASN A O 1
ATOM 763 N N . THR A 1 94 ? -12.818 11.169 10.919 1.00 86.00 94 THR A N 1
ATOM 764 C CA . THR A 1 94 ? -12.736 12.273 11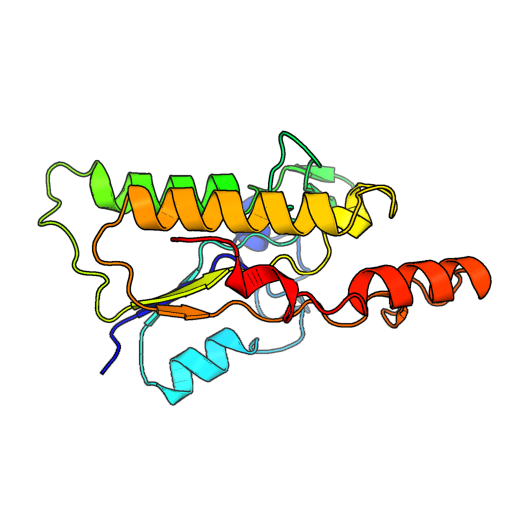.896 1.00 86.00 94 THR A CA 1
ATOM 765 C C . THR A 1 94 ? -13.698 13.426 11.619 1.00 86.00 94 THR A C 1
ATOM 767 O O . THR A 1 94 ? -14.050 14.133 12.558 1.00 86.00 94 THR A O 1
ATOM 770 N N . ASN A 1 95 ? -14.137 13.634 10.369 1.00 75.00 95 ASN A N 1
ATOM 771 C CA . ASN A 1 95 ? -14.886 14.841 9.978 1.00 75.00 95 ASN A CA 1
ATOM 772 C C . ASN A 1 95 ? -16.389 14.625 9.739 1.00 75.00 95 ASN A C 1
ATOM 774 O O . ASN A 1 95 ? -17.083 15.571 9.370 1.00 75.00 95 ASN A O 1
ATOM 778 N N . SER A 1 96 ? -16.923 13.415 9.925 1.00 60.81 96 SER A N 1
ATOM 779 C CA . SER A 1 96 ? -18.368 13.200 9.784 1.00 60.81 96 SER A CA 1
ATOM 780 C C . SER A 1 96 ? -19.116 13.679 11.035 1.00 60.81 96 SER A C 1
ATOM 782 O O . SER A 1 96 ? -18.794 13.278 12.150 1.00 60.81 96 SER A O 1
ATOM 784 N N . GLU A 1 97 ? -20.159 14.501 10.861 1.00 56.00 97 GLU A N 1
ATOM 785 C CA . GLU A 1 97 ? -21.028 15.026 11.941 1.00 56.00 97 GLU A CA 1
ATOM 786 C C . GLU A 1 97 ? -21.743 13.921 12.760 1.00 56.00 97 GLU A C 1
ATOM 788 O O . GLU A 1 97 ? -22.367 14.189 13.782 1.00 56.00 97 GLU A O 1
ATOM 793 N N . GLN A 1 98 ? -21.626 12.659 12.330 1.00 53.22 98 GLN A N 1
ATOM 794 C CA . GLN A 1 98 ? -22.137 11.444 12.979 1.00 53.22 98 GLN A CA 1
ATOM 795 C C . GLN A 1 98 ? -21.034 10.553 13.575 1.00 53.22 98 GLN A C 1
ATOM 797 O O . GLN A 1 98 ? -21.310 9.431 14.009 1.00 53.22 98 GLN A O 1
ATOM 802 N N . SER A 1 99 ? -19.788 11.028 13.615 1.00 52.00 99 SER A N 1
ATOM 803 C CA . SER A 1 99 ? -18.657 10.310 14.195 1.00 52.00 99 SER A CA 1
ATOM 804 C C . SER A 1 99 ? -18.776 10.251 15.722 1.00 52.00 99 SER A C 1
ATOM 806 O O . SER A 1 99 ? -18.121 10.995 16.453 1.00 52.00 99 SER A O 1
ATOM 808 N N . ASN A 1 100 ? -19.525 9.271 16.230 1.00 56.41 100 ASN A N 1
ATOM 809 C CA . ASN A 1 100 ? -19.032 8.566 17.410 1.00 56.41 100 ASN A CA 1
ATOM 810 C C . ASN A 1 100 ? -17.614 8.112 17.052 1.00 56.41 100 ASN A C 1
ATOM 812 O O . ASN A 1 100 ? -17.462 7.371 16.081 1.00 56.41 100 ASN A O 1
ATOM 816 N N . SER A 1 101 ? -16.600 8.610 17.767 1.00 64.94 101 SER A N 1
ATOM 817 C CA . SER A 1 101 ? -15.190 8.322 17.488 1.00 64.94 101 SER A CA 1
ATOM 818 C C . SER A 1 101 ? -15.009 6.818 17.296 1.00 64.94 101 SER A C 1
ATOM 820 O O . SER A 1 101 ? -15.105 6.057 18.265 1.00 64.94 101 SER A O 1
ATOM 822 N N . LYS A 1 102 ? -14.828 6.372 16.047 1.00 81.44 102 LYS A N 1
ATOM 823 C CA . LYS A 1 102 ? -14.669 4.946 15.767 1.00 81.44 102 LYS A CA 1
ATOM 824 C C . LYS A 1 102 ? -13.435 4.455 16.513 1.00 81.44 102 LYS A C 1
ATOM 826 O O . LYS A 1 102 ? -12.363 5.053 16.432 1.00 81.44 102 LYS A O 1
ATOM 831 N N . ASP A 1 103 ? -13.605 3.370 17.255 1.00 88.12 103 ASP A N 1
ATOM 832 C CA . ASP A 1 103 ? -12.507 2.731 17.962 1.00 88.12 103 ASP A CA 1
ATOM 833 C C . ASP A 1 103 ? -11.765 1.781 17.016 1.00 88.12 103 ASP A C 1
ATOM 835 O O . ASP A 1 103 ? -12.313 0.770 16.567 1.00 88.12 103 ASP A O 1
ATOM 839 N N . PHE A 1 104 ? -10.508 2.110 16.723 1.00 92.25 104 PHE A N 1
ATOM 840 C CA . PHE A 1 104 ? -9.614 1.309 15.895 1.00 92.25 104 PHE A CA 1
ATOM 841 C C . PHE A 1 104 ? -8.626 0.465 16.716 1.00 92.25 104 PHE A C 1
ATOM 843 O O . PHE A 1 104 ? -7.735 -0.156 16.138 1.00 92.25 104 PHE A O 1
ATOM 850 N N . SER A 1 105 ? -8.820 0.345 18.036 1.00 92.38 105 SER A N 1
ATOM 851 C CA . SER A 1 105 ? -7.970 -0.465 18.927 1.00 92.38 105 SER A CA 1
ATOM 852 C C . SER A 1 105 ? -7.948 -1.956 18.576 1.00 92.38 105 SER A C 1
ATOM 854 O O . SER A 1 105 ? -7.045 -2.689 18.987 1.00 92.38 105 SER A O 1
ATOM 856 N N . LYS A 1 106 ? -8.938 -2.407 17.800 1.00 93.31 106 LYS A N 1
ATOM 857 C CA . LYS A 1 106 ? -9.091 -3.769 17.274 1.00 93.31 106 LYS A CA 1
ATOM 858 C C . LYS A 1 106 ? -8.998 -3.809 15.747 1.00 93.31 106 LYS A C 1
ATOM 860 O O . LYS A 1 106 ? -9.571 -4.704 15.127 1.00 93.31 106 LYS A O 1
ATOM 865 N N . THR A 1 107 ? -8.278 -2.879 15.136 1.00 94.31 107 THR A N 1
ATOM 866 C CA . THR A 1 107 ? -8.080 -2.821 13.684 1.00 94.31 107 THR A CA 1
ATOM 867 C C . THR A 1 107 ? -6.628 -3.109 13.334 1.00 94.31 107 THR A C 1
ATOM 869 O O . THR A 1 107 ? -5.716 -2.602 13.982 1.00 94.31 107 THR A O 1
ATOM 872 N N . ILE A 1 108 ? -6.414 -3.918 12.296 1.00 94.62 108 ILE A N 1
ATOM 873 C CA . ILE A 1 108 ? -5.088 -4.133 11.712 1.00 94.62 108 ILE A CA 1
ATOM 874 C C . ILE A 1 108 ? -4.903 -3.110 10.593 1.00 94.62 108 ILE A C 1
ATOM 876 O O . ILE A 1 108 ? -5.638 -3.136 9.607 1.00 94.62 108 ILE A O 1
ATOM 880 N N . PHE A 1 109 ? -3.927 -2.221 10.715 1.00 95.38 109 PHE A N 1
ATOM 881 C CA . PHE A 1 109 ? -3.578 -1.288 9.644 1.00 95.38 109 PHE A CA 1
ATOM 882 C C . PHE A 1 109 ? -2.382 -1.816 8.869 1.00 95.38 109 PHE A C 1
ATOM 884 O O . PHE A 1 109 ? -1.350 -2.124 9.461 1.00 95.38 109 PHE A O 1
ATOM 891 N N . THR A 1 110 ? -2.500 -1.915 7.549 1.00 94.12 110 THR A N 1
ATOM 892 C CA . THR A 1 110 ? -1.433 -2.446 6.699 1.00 94.12 110 THR A CA 1
ATOM 893 C C . THR A 1 110 ? -0.954 -1.385 5.730 1.00 94.12 110 THR A C 1
ATOM 895 O O . THR A 1 110 ? -1.707 -0.955 4.850 1.00 94.12 110 THR A O 1
ATOM 898 N N . VAL A 1 111 ? 0.308 -0.992 5.876 1.00 92.44 111 VAL A N 1
ATOM 899 C CA . VAL A 1 111 ? 0.962 0.029 5.051 1.00 92.44 111 VAL A CA 1
ATOM 900 C C . VAL A 1 111 ? 2.222 -0.585 4.457 1.00 92.44 111 VAL A C 1
ATOM 902 O O . VAL A 1 111 ? 3.012 -1.193 5.175 1.00 92.44 111 VAL A O 1
ATOM 905 N N . TRP A 1 112 ? 2.399 -0.470 3.144 1.00 87.12 112 TRP A N 1
ATOM 906 C CA . TRP A 1 112 ? 3.527 -1.073 2.439 1.00 87.12 112 TRP A CA 1
ATOM 907 C C . TRP A 1 112 ? 3.781 -0.318 1.139 1.00 87.12 112 TRP A C 1
ATOM 909 O O . TRP A 1 112 ? 2.888 -0.227 0.297 1.00 87.12 112 TRP A O 1
ATOM 919 N N . ASP A 1 113 ? 4.998 0.191 0.971 1.00 84.00 113 ASP A N 1
ATOM 920 C CA . ASP A 1 113 ? 5.498 0.612 -0.335 1.00 84.00 113 ASP A CA 1
ATOM 921 C C . ASP A 1 113 ? 6.018 -0.626 -1.070 1.00 84.00 113 ASP A C 1
ATOM 923 O O . ASP A 1 113 ? 6.985 -1.257 -0.643 1.00 84.00 113 ASP A O 1
ATOM 927 N N . THR A 1 114 ? 5.371 -0.987 -2.177 1.00 81.50 114 THR A N 1
ATOM 928 C CA . THR A 1 114 ? 5.716 -2.175 -2.970 1.00 81.50 114 THR A CA 1
ATOM 929 C C . THR A 1 114 ? 6.867 -1.937 -3.953 1.00 81.50 114 THR A C 1
ATOM 931 O O . THR A 1 114 ? 7.072 -2.738 -4.866 1.00 81.50 114 THR A O 1
ATOM 934 N N . GLY A 1 115 ? 7.601 -0.832 -3.805 1.00 87.75 115 GLY A N 1
ATOM 935 C CA . GLY A 1 115 ? 8.739 -0.465 -4.647 1.00 87.75 115 GLY A CA 1
ATOM 936 C C . GLY A 1 115 ? 8.395 0.534 -5.752 1.00 87.75 115 GLY A C 1
ATOM 937 O O . GLY A 1 115 ? 9.215 0.771 -6.642 1.00 87.75 115 GLY A O 1
ATOM 938 N N . ASN A 1 116 ? 7.208 1.143 -5.701 1.00 91.38 116 ASN A N 1
ATOM 939 C CA . ASN A 1 116 ? 6.771 2.114 -6.705 1.00 91.38 116 ASN A CA 1
ATOM 940 C C . ASN A 1 116 ? 7.599 3.400 -6.629 1.00 91.38 116 ASN A C 1
ATOM 942 O O . ASN A 1 116 ? 7.912 3.971 -7.671 1.00 91.38 116 ASN A O 1
ATOM 946 N N . ASN A 1 117 ? 8.034 3.810 -5.432 1.00 91.81 117 ASN A N 1
ATOM 947 C CA . ASN A 1 117 ? 8.980 4.918 -5.275 1.00 91.81 117 ASN A CA 1
ATOM 948 C C . ASN A 1 117 ? 10.248 4.703 -6.109 1.00 91.81 117 ASN A C 1
ATOM 950 O O . ASN A 1 117 ? 10.683 5.594 -6.837 1.00 91.81 117 ASN A O 1
ATOM 954 N N . TYR A 1 118 ? 10.833 3.506 -6.032 1.00 90.06 118 TYR A N 1
ATOM 955 C CA . TYR A 1 118 ? 12.019 3.165 -6.808 1.00 90.06 118 TYR A CA 1
ATOM 956 C C . TYR A 1 118 ? 11.708 3.115 -8.300 1.00 90.06 118 TYR A C 1
ATOM 958 O O . TYR A 1 118 ? 12.437 3.707 -9.089 1.00 90.06 118 TYR A O 1
ATOM 966 N N . TYR A 1 119 ? 10.617 2.453 -8.694 1.00 88.94 119 TYR A N 1
ATOM 967 C CA . TYR A 1 119 ? 10.232 2.331 -10.100 1.00 88.94 119 TYR A CA 1
ATOM 968 C C . TYR A 1 119 ? 10.018 3.696 -10.771 1.00 88.94 119 TYR A C 1
ATOM 970 O O . TYR A 1 119 ? 10.612 3.966 -11.812 1.00 88.94 119 TYR A O 1
ATOM 978 N N . PHE A 1 120 ? 9.225 4.582 -10.163 1.00 92.19 120 PHE A N 1
ATOM 979 C CA . PHE A 1 120 ? 8.884 5.881 -10.754 1.00 92.19 120 PHE A CA 1
ATOM 980 C C . PHE A 1 120 ? 9.976 6.943 -10.617 1.00 92.19 120 PHE A C 1
ATOM 982 O O . PHE A 1 120 ? 9.948 7.930 -11.347 1.00 92.19 120 PHE A O 1
ATOM 989 N N . SER A 1 121 ? 10.950 6.741 -9.728 1.00 91.62 121 SER A N 1
ATOM 990 C CA . SER A 1 121 ? 12.148 7.587 -9.647 1.00 91.62 121 SER A CA 1
ATOM 991 C C . SER A 1 121 ? 13.302 7.087 -10.518 1.00 91.62 121 SER A C 1
ATOM 993 O O . SER A 1 121 ? 14.403 7.619 -10.408 1.00 91.62 121 SER A O 1
ATOM 995 N N . ASP A 1 122 ? 13.098 6.053 -11.339 1.00 88.50 122 ASP A N 1
ATOM 996 C CA . ASP A 1 122 ? 14.171 5.401 -12.103 1.00 88.50 122 ASP A CA 1
ATOM 997 C C . ASP A 1 122 ? 15.348 4.961 -11.205 1.00 88.50 122 ASP A C 1
ATOM 999 O O . ASP A 1 122 ? 16.528 5.191 -11.473 1.00 88.50 122 ASP A O 1
ATOM 1003 N N . MET A 1 123 ? 15.014 4.358 -10.059 1.00 86.12 123 MET A N 1
ATOM 1004 C CA . MET A 1 123 ? 15.965 3.849 -9.062 1.00 86.12 123 MET A CA 1
ATOM 1005 C C . MET A 1 123 ? 16.925 4.921 -8.509 1.00 86.12 123 MET A C 1
ATOM 1007 O O . MET A 1 123 ? 18.061 4.598 -8.123 1.00 86.12 123 MET A O 1
ATOM 1011 N N . SER A 1 124 ? 16.499 6.189 -8.506 1.00 87.31 124 SER A N 1
ATOM 1012 C CA . SER A 1 124 ? 17.292 7.323 -8.012 1.00 87.31 124 SER A CA 1
ATOM 1013 C C . SER A 1 124 ? 16.974 7.715 -6.568 1.00 87.31 124 SER A C 1
ATOM 1015 O O . SER A 1 124 ? 17.848 8.264 -5.897 1.00 87.31 124 SER A O 1
ATOM 1017 N N . ILE A 1 125 ? 15.775 7.396 -6.060 1.00 89.25 125 ILE A N 1
ATOM 1018 C CA . ILE A 1 125 ? 15.445 7.608 -4.645 1.00 89.25 125 ILE A CA 1
ATOM 1019 C C . ILE A 1 125 ? 16.387 6.804 -3.740 1.00 89.25 125 ILE A C 1
ATOM 1021 O O . ILE A 1 125 ? 16.697 5.639 -4.010 1.00 89.25 125 ILE A O 1
ATOM 1025 N N . SER A 1 126 ? 16.840 7.418 -2.645 1.00 87.56 126 SER A N 1
ATOM 1026 C CA . SER A 1 126 ? 17.637 6.708 -1.648 1.00 87.56 126 SER A CA 1
ATOM 1027 C C . SER A 1 126 ? 16.743 5.813 -0.771 1.00 87.56 126 SER A C 1
ATOM 1029 O O . SER A 1 126 ? 15.610 6.193 -0.457 1.00 87.56 126 SER A O 1
ATOM 1031 N N . PRO A 1 127 ? 17.231 4.649 -0.301 1.00 85.75 127 PRO A N 1
ATOM 1032 C CA . PRO A 1 127 ? 16.455 3.809 0.613 1.00 85.75 127 PRO A CA 1
ATOM 1033 C C . PRO A 1 127 ? 16.039 4.516 1.900 1.00 85.75 127 PRO A C 1
ATOM 1035 O O . PRO A 1 127 ? 14.929 4.323 2.391 1.00 85.75 127 PRO A O 1
ATOM 1038 N N . ILE A 1 128 ? 16.907 5.393 2.406 1.00 86.25 128 ILE A N 1
ATOM 1039 C CA . ILE A 1 128 ? 16.652 6.189 3.605 1.00 86.25 128 ILE A CA 1
ATOM 1040 C C . ILE A 1 128 ? 15.465 7.130 3.382 1.00 86.25 128 ILE A C 1
ATOM 1042 O O . ILE A 1 128 ? 14.600 7.220 4.250 1.00 86.25 128 ILE A O 1
ATOM 1046 N N . ASP A 1 129 ? 15.392 7.808 2.235 1.00 90.50 129 ASP A N 1
ATOM 1047 C CA . ASP A 1 129 ? 14.277 8.714 1.943 1.00 90.50 129 ASP A CA 1
ATOM 1048 C C . ASP A 1 129 ? 12.969 7.941 1.770 1.00 90.50 129 ASP A C 1
ATOM 1050 O O . ASP A 1 129 ? 11.948 8.342 2.326 1.00 90.50 129 ASP A O 1
ATOM 1054 N N . SER A 1 130 ? 13.000 6.785 1.097 1.00 89.06 130 SER A N 1
ATOM 1055 C CA . SER A 1 130 ? 11.811 5.935 0.953 1.00 89.06 130 SER A CA 1
ATOM 1056 C C . SER A 1 130 ? 11.264 5.477 2.311 1.00 89.06 130 SER A C 1
ATOM 1058 O O . SER A 1 130 ? 10.058 5.540 2.550 1.00 89.06 130 SER A O 1
ATOM 1060 N N . VAL A 1 131 ? 12.149 5.069 3.227 1.00 88.25 131 VAL A N 1
ATOM 1061 C CA . VAL A 1 131 ? 11.781 4.659 4.591 1.00 88.25 131 VAL A CA 1
ATOM 1062 C C . VAL A 1 131 ? 11.263 5.848 5.407 1.00 88.25 131 VAL A C 1
ATOM 1064 O O . VAL A 1 131 ? 10.216 5.733 6.044 1.00 88.25 131 VAL A O 1
ATOM 1067 N N . LYS A 1 132 ? 11.922 7.013 5.342 1.00 90.50 132 LYS A N 1
ATOM 1068 C CA . LYS A 1 132 ? 11.470 8.243 6.022 1.00 90.50 132 LYS A CA 1
ATOM 1069 C C . LYS A 1 132 ? 10.074 8.671 5.582 1.00 90.50 132 LYS A C 1
ATOM 1071 O O . LYS A 1 132 ? 9.256 9.020 6.430 1.00 90.50 132 LYS A O 1
ATOM 1076 N N . LEU A 1 133 ? 9.783 8.628 4.282 1.00 93.19 133 LEU A N 1
ATOM 1077 C CA . LEU A 1 133 ? 8.453 8.949 3.763 1.00 93.19 133 LEU A CA 1
ATOM 1078 C C . LEU A 1 133 ? 7.389 8.007 4.345 1.00 93.19 133 LEU A C 1
ATOM 1080 O O . LEU A 1 133 ? 6.336 8.470 4.779 1.00 93.19 133 LEU A O 1
ATOM 1084 N N . LEU A 1 134 ? 7.681 6.705 4.422 1.00 91.69 134 LEU A N 1
ATOM 1085 C CA . LEU A 1 134 ? 6.759 5.721 4.990 1.00 91.69 134 LEU A CA 1
ATOM 1086 C C . LEU A 1 134 ? 6.528 5.965 6.488 1.00 91.69 134 LEU A C 1
ATOM 1088 O O . LEU A 1 134 ? 5.384 6.009 6.934 1.00 91.69 134 LEU A O 1
ATOM 1092 N N . ILE A 1 135 ? 7.595 6.197 7.256 1.00 92.62 135 ILE A N 1
ATOM 1093 C CA . ILE A 1 135 ? 7.521 6.528 8.687 1.00 92.62 135 ILE A CA 1
ATOM 1094 C C . ILE A 1 135 ? 6.701 7.801 8.922 1.00 92.62 135 ILE A C 1
ATOM 1096 O O . ILE A 1 135 ? 5.882 7.843 9.839 1.00 92.62 135 ILE A O 1
ATOM 1100 N N . ASN A 1 136 ? 6.870 8.833 8.094 1.00 94.81 136 ASN A N 1
ATOM 1101 C CA . ASN A 1 136 ? 6.087 10.065 8.205 1.00 94.81 136 ASN A CA 1
ATOM 1102 C C . ASN A 1 136 ? 4.584 9.800 8.041 1.00 94.81 136 ASN A C 1
ATOM 1104 O O . ASN A 1 136 ? 3.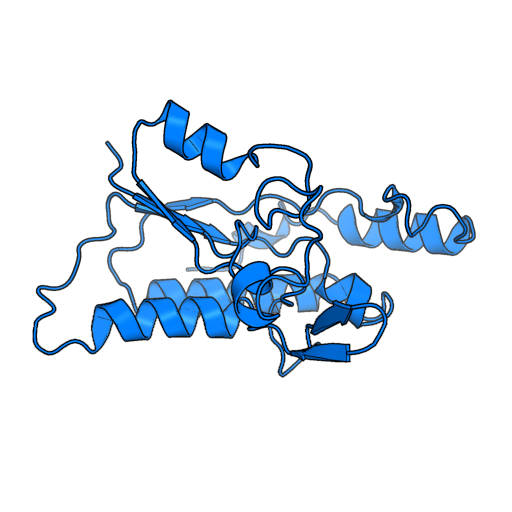775 10.370 8.772 1.00 94.81 136 ASN A O 1
ATOM 1108 N N . ILE A 1 137 ? 4.195 8.902 7.134 1.00 94.31 137 ILE A N 1
ATOM 1109 C CA . ILE A 1 137 ? 2.790 8.512 6.952 1.00 94.31 137 ILE A CA 1
ATOM 1110 C C . ILE A 1 137 ? 2.250 7.782 8.182 1.00 94.31 137 ILE A C 1
ATOM 1112 O O . ILE A 1 137 ? 1.128 8.055 8.609 1.00 94.31 137 ILE A O 1
ATOM 1116 N N . LEU A 1 138 ? 3.041 6.887 8.779 1.00 93.81 138 LEU A N 1
ATOM 1117 C CA . LEU A 1 138 ? 2.650 6.188 10.006 1.00 93.81 138 LEU A CA 1
ATOM 1118 C C . LEU A 1 138 ? 2.445 7.167 11.168 1.00 93.81 138 LEU A C 1
ATOM 1120 O O . LEU A 1 138 ? 1.451 7.054 11.884 1.00 93.81 138 LEU A O 1
ATOM 1124 N N . HIS A 1 139 ? 3.312 8.177 11.300 1.00 94.31 139 HIS A N 1
ATOM 1125 C CA . HIS A 1 139 ? 3.129 9.257 12.272 1.00 94.31 139 HIS A CA 1
ATOM 1126 C C . HIS A 1 139 ? 1.859 10.067 12.006 1.00 94.31 139 HIS A C 1
ATOM 1128 O O . HIS A 1 139 ? 1.125 10.375 12.943 1.00 94.31 139 HIS A O 1
ATOM 1134 N N . ILE A 1 140 ? 1.563 10.402 10.744 1.00 95.06 140 ILE A N 1
ATOM 1135 C CA . ILE A 1 14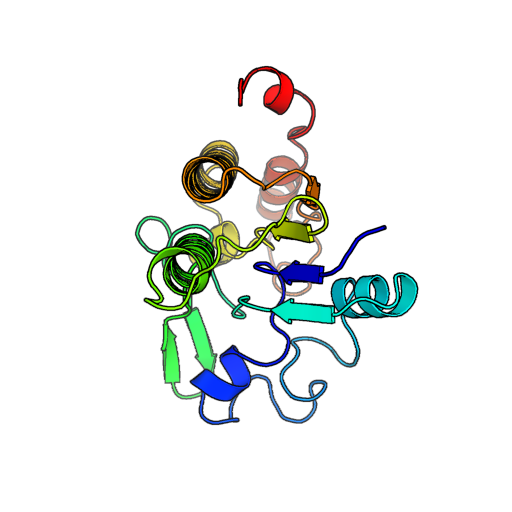0 ? 0.316 11.093 10.378 1.00 95.06 140 ILE A CA 1
ATOM 1136 C C . ILE A 1 140 ? -0.895 10.256 10.803 1.00 95.06 140 ILE A C 1
ATOM 1138 O O . ILE A 1 140 ? -1.818 10.799 11.411 1.00 95.06 140 ILE A O 1
ATOM 1142 N N . LEU A 1 141 ? -0.887 8.948 10.538 1.00 94.44 141 LEU A N 1
ATOM 1143 C CA . LEU A 1 141 ? -1.964 8.042 10.933 1.00 94.44 141 LEU A CA 1
ATOM 1144 C C . LEU A 1 141 ? -2.134 7.993 12.460 1.00 94.44 141 LEU A C 1
ATOM 1146 O O . LEU A 1 141 ? -3.223 8.277 12.958 1.00 94.44 141 LEU A O 1
ATOM 1150 N N . ALA A 1 142 ? -1.066 7.686 13.198 1.00 92.88 142 ALA A N 1
ATOM 1151 C CA . ALA A 1 142 ? -1.104 7.537 14.654 1.00 92.88 142 ALA A CA 1
ATOM 1152 C C . ALA A 1 142 ? -1.481 8.844 15.373 1.00 92.88 142 ALA A C 1
ATOM 1154 O O . ALA A 1 142 ? -2.258 8.833 16.325 1.00 92.88 142 ALA A O 1
ATOM 1155 N N . LYS A 1 143 ? -0.994 9.991 14.881 1.00 93.88 143 LYS A N 1
ATOM 1156 C CA . LYS A 1 143 ? -1.299 11.308 15.455 1.00 93.88 143 LYS A CA 1
ATOM 1157 C C . LYS A 1 143 ? -2.769 11.699 15.300 1.00 93.88 143 LYS A C 1
ATOM 1159 O O . LYS A 1 143 ? -3.313 12.358 16.180 1.00 93.88 143 LYS A O 1
ATOM 1164 N N . ASN A 1 144 ? -3.396 11.344 14.178 1.00 93.19 144 ASN A N 1
ATOM 1165 C CA . ASN A 1 144 ? -4.785 11.723 13.902 1.00 93.19 144 ASN A CA 1
ATOM 1166 C C . ASN A 1 144 ? -5.798 10.685 14.402 1.00 93.19 144 ASN A C 1
ATOM 1168 O O . ASN A 1 144 ? -6.956 11.029 14.620 1.00 93.19 144 ASN A O 1
ATOM 1172 N N . ILE A 1 145 ? -5.378 9.433 14.605 1.00 92.06 145 ILE A N 1
ATOM 1173 C CA . ILE A 1 145 ? -6.237 8.333 15.047 1.00 92.06 145 ILE A CA 1
ATOM 1174 C C . ILE A 1 145 ? -5.599 7.683 16.278 1.00 92.06 145 ILE A C 1
ATOM 1176 O O . ILE A 1 145 ? -4.868 6.699 16.186 1.00 92.06 145 ILE A O 1
ATOM 1180 N N . SER A 1 146 ? -5.910 8.227 17.454 1.00 90.31 146 SER A N 1
ATOM 1181 C CA . SER A 1 146 ? -5.288 7.843 18.733 1.00 90.31 146 SER A CA 1
ATOM 1182 C C . SER A 1 146 ? -5.539 6.395 19.172 1.00 90.31 146 SER A C 1
ATOM 1184 O O . SER A 1 146 ? -4.879 5.908 20.085 1.00 90.31 146 SER A O 1
ATOM 1186 N N . THR A 1 147 ? -6.491 5.699 18.548 1.00 92.19 147 THR A N 1
ATOM 1187 C CA . THR A 1 147 ? -6.829 4.300 18.847 1.00 92.19 147 THR A CA 1
ATOM 1188 C C . THR A 1 147 ? -6.064 3.291 17.987 1.00 92.19 147 THR A C 1
ATOM 1190 O O . THR A 1 147 ? -6.241 2.090 18.176 1.00 92.19 147 THR A O 1
ATOM 1193 N N . VAL A 1 148 ? -5.208 3.733 17.056 1.00 91.25 148 VAL A N 1
ATOM 1194 C CA . VAL A 1 148 ? -4.339 2.835 16.276 1.00 91.25 148 VAL A CA 1
ATOM 1195 C C . VAL A 1 148 ? -3.404 2.084 17.225 1.00 91.25 148 VAL A C 1
ATOM 1197 O O . VAL A 1 148 ? -2.592 2.689 17.916 1.00 91.25 148 VAL A O 1
ATOM 1200 N N . SER A 1 149 ? -3.512 0.756 17.244 1.00 90.25 149 SER A N 1
ATOM 1201 C CA . SER A 1 149 ? -2.744 -0.111 18.152 1.00 90.25 149 SER A CA 1
ATOM 1202 C C . SER A 1 149 ? -1.892 -1.159 17.432 1.00 90.25 149 SER A C 1
ATOM 1204 O O . SER A 1 149 ? -0.942 -1.678 18.014 1.00 90.25 149 SER A O 1
ATOM 1206 N N . LEU A 1 150 ? -2.219 -1.487 16.176 1.00 92.38 150 LEU A N 1
ATOM 1207 C CA . LEU A 1 150 ? -1.522 -2.510 15.403 1.00 92.38 150 LEU A CA 1
ATOM 1208 C C . LEU A 1 150 ? -1.263 -2.056 13.965 1.00 92.38 150 LEU A C 1
ATOM 1210 O O . LEU A 1 150 ? -2.187 -1.897 13.163 1.00 92.38 150 LEU A O 1
ATOM 1214 N N . LEU A 1 151 ? 0.023 -1.931 13.642 1.00 92.94 151 LEU A N 1
ATOM 1215 C CA . LEU A 1 151 ? 0.543 -1.693 12.301 1.00 92.94 151 LEU A CA 1
ATOM 1216 C C . LEU A 1 151 ? 1.214 -2.974 11.793 1.00 92.94 151 LEU A C 1
ATOM 1218 O O . LEU A 1 151 ? 2.084 -3.534 12.458 1.00 92.94 151 LEU A O 1
ATOM 1222 N N . LEU A 1 152 ? 0.831 -3.431 10.605 1.00 92.12 152 LEU A N 1
ATOM 1223 C CA . LEU A 1 152 ? 1.493 -4.509 9.882 1.00 92.12 152 LEU A CA 1
ATOM 1224 C C . LEU A 1 152 ? 2.207 -3.914 8.666 1.00 92.12 152 LEU A C 1
ATOM 1226 O O . LEU A 1 152 ? 1.565 -3.480 7.710 1.00 92.12 152 LEU A O 1
ATOM 1230 N N . ILE A 1 153 ? 3.538 -3.901 8.718 1.00 90.69 153 ILE A N 1
ATOM 1231 C CA . ILE A 1 153 ? 4.404 -3.288 7.706 1.00 90.69 153 ILE A CA 1
ATOM 1232 C C . ILE A 1 153 ? 5.272 -4.395 7.099 1.00 90.69 153 ILE A C 1
ATOM 1234 O O . ILE A 1 153 ? 6.238 -4.829 7.725 1.00 90.69 153 ILE A O 1
ATOM 1238 N N . PRO A 1 154 ? 4.915 -4.924 5.918 1.00 87.44 154 PRO A N 1
ATOM 1239 C CA . PRO A 1 154 ? 5.738 -5.904 5.227 1.00 87.44 154 PRO A CA 1
ATOM 1240 C C . PRO A 1 154 ? 7.070 -5.299 4.766 1.00 87.44 154 PRO A C 1
ATOM 1242 O O . PRO A 1 154 ? 7.139 -4.135 4.371 1.00 87.44 154 PRO A O 1
ATOM 1245 N N . ASN A 1 155 ? 8.117 -6.123 4.736 1.00 84.44 155 ASN A N 1
ATOM 1246 C CA . ASN A 1 155 ? 9.380 -5.748 4.103 1.00 84.44 155 ASN A CA 1
ATOM 1247 C C . ASN A 1 155 ? 9.218 -5.680 2.580 1.00 84.44 155 ASN A C 1
ATOM 1249 O O . ASN A 1 155 ? 8.446 -6.437 1.982 1.00 84.44 155 ASN A O 1
ATOM 1253 N N . LEU A 1 156 ? 9.973 -4.790 1.938 1.00 84.25 156 LEU A N 1
ATOM 1254 C CA . LEU A 1 156 ? 10.071 -4.756 0.483 1.00 84.25 156 LEU A CA 1
ATOM 1255 C C . LEU A 1 156 ? 10.854 -5.997 0.007 1.00 84.25 156 LEU A C 1
ATOM 1257 O O . LEU A 1 156 ? 11.995 -6.179 0.431 1.00 84.25 156 LEU A O 1
ATOM 1261 N N . PRO A 1 157 ? 10.285 -6.877 -0.839 1.00 83.62 157 PRO A N 1
ATOM 1262 C CA . PRO A 1 157 ? 11.039 -7.962 -1.453 1.00 83.62 157 PRO A CA 1
ATOM 1263 C C . PRO A 1 157 ? 12.135 -7.397 -2.352 1.00 83.62 157 PRO A C 1
ATOM 1265 O O . PRO A 1 157 ? 12.000 -6.300 -2.883 1.00 83.62 157 PRO A O 1
ATOM 1268 N N . ASP A 1 158 ? 13.179 -8.187 -2.592 1.00 85.75 158 ASP A N 1
ATOM 1269 C CA . ASP A 1 158 ? 14.225 -7.844 -3.554 1.00 85.75 158 ASP A CA 1
ATOM 1270 C C . ASP A 1 158 ? 13.632 -7.626 -4.959 1.00 85.75 158 ASP A C 1
ATOM 1272 O O . ASP A 1 158 ? 13.383 -8.570 -5.723 1.00 85.75 158 ASP A O 1
ATOM 1276 N N . ILE A 1 159 ? 13.403 -6.354 -5.297 1.00 84.50 159 ILE A N 1
ATOM 1277 C CA . ILE A 1 159 ? 12.785 -5.957 -6.561 1.00 84.50 159 ILE A CA 1
ATOM 1278 C C . ILE A 1 159 ? 13.718 -6.221 -7.736 1.00 84.50 159 ILE A C 1
ATOM 1280 O O . ILE A 1 159 ? 13.227 -6.344 -8.851 1.00 84.50 159 ILE A O 1
ATOM 1284 N N . SER A 1 160 ? 15.030 -6.398 -7.523 1.00 85.81 160 SER A N 1
ATOM 1285 C CA . SER A 1 160 ? 15.985 -6.703 -8.600 1.00 85.81 160 SER A CA 1
ATOM 1286 C C . SER A 1 160 ? 15.674 -8.031 -9.308 1.00 85.81 160 SER A C 1
ATOM 1288 O O . SER A 1 160 ? 16.135 -8.282 -10.425 1.00 85.81 160 SER A O 1
ATOM 1290 N N . ARG A 1 161 ? 14.846 -8.872 -8.675 1.00 87.19 161 ARG A N 1
ATOM 1291 C CA . ARG A 1 161 ? 14.375 -10.161 -9.189 1.00 87.19 161 ARG A CA 1
ATOM 1292 C C . ARG A 1 161 ? 13.073 -10.070 -9.980 1.00 87.19 161 ARG A C 1
ATOM 1294 O O . ARG A 1 161 ? 12.645 -11.085 -10.536 1.00 87.19 161 ARG A O 1
ATOM 1301 N N . PHE A 1 162 ? 12.419 -8.909 -10.039 1.00 86.50 162 PHE A N 1
ATOM 1302 C CA . PHE A 1 162 ? 11.183 -8.769 -10.807 1.00 86.50 162 PHE A CA 1
ATOM 1303 C C . PHE A 1 162 ? 11.461 -8.886 -12.314 1.00 86.50 162 PHE A C 1
ATOM 1305 O O . PHE A 1 162 ? 12.491 -8.397 -12.785 1.00 86.50 162 PHE A O 1
ATOM 1312 N N . PRO A 1 163 ? 10.545 -9.486 -13.107 1.00 87.06 163 PRO A N 1
ATOM 1313 C CA . PRO A 1 163 ? 10.744 -9.666 -14.547 1.00 87.06 163 PRO A CA 1
ATOM 1314 C C . PRO A 1 163 ? 11.099 -8.379 -15.304 1.00 87.06 163 PRO A C 1
ATOM 1316 O O . PRO A 1 163 ? 11.896 -8.434 -16.239 1.00 87.06 163 PRO A O 1
ATOM 1319 N N . THR A 1 164 ? 10.570 -7.230 -14.870 1.00 81.56 164 THR A N 1
ATOM 1320 C CA . THR A 1 164 ? 10.861 -5.904 -15.439 1.00 81.56 164 THR A CA 1
ATOM 1321 C C . THR A 1 164 ? 12.355 -5.564 -15.437 1.00 81.56 164 THR A C 1
ATOM 1323 O O . THR A 1 164 ? 12.822 -4.886 -16.345 1.00 81.56 164 THR A O 1
ATOM 1326 N N . PHE A 1 165 ? 13.133 -6.084 -14.483 1.00 81.44 165 PHE A N 1
ATOM 1327 C CA . PHE A 1 165 ? 14.572 -5.811 -14.366 1.00 81.44 165 PHE A CA 1
ATOM 1328 C C . PHE A 1 165 ? 15.455 -6.931 -14.931 1.00 81.44 165 PHE A C 1
ATOM 1330 O O . PHE A 1 165 ? 16.677 -6.908 -14.780 1.00 81.44 165 PHE A O 1
ATOM 1337 N N . LYS A 1 166 ? 14.874 -7.918 -15.626 1.00 80.38 166 LYS A N 1
ATOM 1338 C CA . LYS A 1 166 ? 15.626 -9.058 -16.177 1.00 80.38 166 LYS A CA 1
ATOM 1339 C C . LYS A 1 166 ? 16.684 -8.637 -17.205 1.00 80.38 166 LYS A C 1
ATOM 1341 O O . LYS A 1 166 ? 17.723 -9.285 -17.306 1.00 80.38 166 LYS A O 1
ATOM 1346 N N . THR A 1 167 ? 16.425 -7.572 -17.962 1.00 81.88 167 THR A N 1
ATOM 1347 C CA . THR A 1 167 ? 17.326 -7.047 -19.004 1.00 81.88 167 THR A CA 1
ATOM 1348 C C . THR A 1 167 ? 18.359 -6.052 -18.475 1.00 81.88 167 THR A C 1
ATOM 1350 O O . THR A 1 167 ? 19.232 -5.635 -19.230 1.00 81.88 167 THR A O 1
ATOM 1353 N N . MET A 1 168 ? 18.279 -5.678 -17.196 1.00 83.19 168 MET A N 1
ATOM 1354 C CA . MET A 1 168 ? 19.228 -4.776 -16.548 1.00 83.19 168 MET A CA 1
ATOM 1355 C C . MET A 1 168 ? 20.610 -5.430 -16.425 1.00 83.19 168 MET A C 1
ATOM 1357 O O . MET A 1 168 ? 20.700 -6.648 -16.207 1.00 83.19 168 MET A O 1
ATOM 1361 N N . ASN A 1 169 ? 21.684 -4.641 -16.543 1.00 89.06 169 ASN A N 1
ATOM 1362 C CA . ASN A 1 169 ? 23.043 -5.170 -16.414 1.00 89.06 169 ASN A CA 1
ATOM 1363 C C . ASN A 1 169 ? 23.335 -5.638 -14.972 1.00 89.06 169 ASN A C 1
ATOM 1365 O O . ASN A 1 169 ? 22.654 -5.265 -14.015 1.00 89.06 169 ASN A O 1
ATOM 1369 N N . GLU A 1 170 ? 24.335 -6.507 -14.807 1.00 87.69 170 GLU A N 1
ATOM 1370 C CA . GLU A 1 170 ? 24.605 -7.159 -13.519 1.00 87.69 170 GLU A CA 1
ATOM 1371 C C . GLU A 1 170 ? 25.007 -6.168 -12.415 1.00 87.69 170 GLU A C 1
ATOM 1373 O O . GLU A 1 170 ? 24.624 -6.344 -11.257 1.00 87.69 170 GLU A O 1
ATOM 1378 N N . THR A 1 171 ? 25.742 -5.112 -12.769 1.00 87.62 171 THR A N 1
ATOM 1379 C CA . THR A 1 171 ? 26.183 -4.070 -11.833 1.00 87.62 171 THR A CA 1
ATOM 1380 C C . THR A 1 171 ? 24.994 -3.299 -11.267 1.00 87.62 171 THR A C 1
ATOM 1382 O O . THR A 1 171 ? 24.876 -3.149 -10.051 1.00 87.62 171 THR A O 1
ATOM 1385 N N . GLU A 1 172 ? 24.080 -2.857 -12.128 1.00 84.00 172 GLU A N 1
ATOM 1386 C CA . GLU A 1 172 ? 22.851 -2.165 -11.732 1.00 84.00 172 GLU A CA 1
ATOM 1387 C C . GLU A 1 172 ? 21.927 -3.075 -10.921 1.00 84.00 172 GLU A C 1
ATOM 1389 O O . GLU A 1 172 ? 21.416 -2.659 -9.881 1.00 84.00 172 GLU A O 1
ATOM 1394 N N . ARG A 1 173 ? 21.785 -4.345 -11.316 1.00 85.38 173 ARG A N 1
ATOM 1395 C CA . ARG A 1 173 ? 20.979 -5.320 -10.569 1.00 85.38 173 ARG A CA 1
ATOM 1396 C C . ARG A 1 173 ? 21.524 -5.547 -9.158 1.00 85.38 173 ARG A C 1
ATOM 1398 O O . ARG A 1 173 ? 20.761 -5.519 -8.196 1.00 85.38 173 ARG A O 1
ATOM 1405 N N . LYS A 1 174 ? 22.846 -5.707 -9.017 1.00 85.69 174 LYS A N 1
ATOM 1406 C CA . LYS A 1 174 ? 23.524 -5.817 -7.712 1.00 85.69 174 LYS A CA 1
ATOM 1407 C C . LYS A 1 174 ? 23.367 -4.549 -6.874 1.00 85.69 174 LYS A C 1
ATOM 1409 O O . LYS A 1 174 ? 23.220 -4.652 -5.659 1.00 85.69 174 LYS A O 1
ATOM 1414 N N . ARG A 1 175 ? 23.391 -3.367 -7.500 1.00 83.94 175 ARG A N 1
ATOM 1415 C CA . ARG A 1 175 ? 23.132 -2.088 -6.819 1.00 83.94 175 ARG A CA 1
ATOM 1416 C C . ARG A 1 175 ? 21.725 -2.068 -6.219 1.00 83.94 175 ARG A C 1
ATOM 1418 O O . ARG A 1 175 ? 21.595 -1.754 -5.042 1.00 83.94 175 ARG A O 1
ATOM 1425 N N . ILE A 1 176 ? 20.707 -2.444 -6.996 1.00 82.62 176 ILE A N 1
ATOM 1426 C CA . ILE A 1 176 ? 19.303 -2.458 -6.551 1.00 82.62 176 ILE A CA 1
ATOM 1427 C C . ILE A 1 176 ? 19.060 -3.516 -5.469 1.00 82.62 176 ILE A C 1
ATOM 1429 O O . ILE A 1 176 ? 18.427 -3.205 -4.469 1.00 82.62 176 ILE A O 1
ATOM 1433 N N . SER A 1 177 ? 19.604 -4.730 -5.610 1.00 84.00 177 SER A N 1
ATOM 1434 C CA . SER A 1 177 ? 19.515 -5.764 -4.561 1.00 84.00 177 SER A CA 1
ATOM 1435 C C . SER A 1 177 ? 20.034 -5.231 -3.221 1.00 84.00 177 SER A C 1
ATOM 1437 O O . SER A 1 177 ? 19.351 -5.304 -2.205 1.00 84.00 177 SER A O 1
ATOM 1439 N N . LYS A 1 178 ? 21.203 -4.574 -3.234 1.00 80.44 178 LYS A N 1
ATOM 1440 C CA . LYS A 1 178 ? 21.809 -4.002 -2.023 1.00 80.44 178 LYS A CA 1
ATOM 1441 C C . LYS A 1 178 ? 21.043 -2.823 -1.430 1.00 80.44 178 LYS A C 1
ATOM 1443 O O . LYS A 1 178 ? 21.148 -2.600 -0.232 1.00 80.44 178 LYS A O 1
ATOM 1448 N N . MET A 1 179 ? 20.304 -2.060 -2.237 1.00 73.19 179 MET A N 1
ATOM 1449 C CA . MET A 1 179 ? 19.438 -0.986 -1.729 1.00 73.19 179 MET A CA 1
ATOM 1450 C C . MET A 1 179 ? 18.353 -1.522 -0.790 1.00 73.19 179 MET A C 1
ATOM 1452 O O . MET A 1 179 ? 17.891 -0.789 0.078 1.00 73.19 179 MET A O 1
ATOM 1456 N N . ILE A 1 180 ? 17.972 -2.788 -0.970 1.00 66.69 180 ILE A N 1
ATOM 1457 C CA . ILE A 1 180 ? 16.894 -3.457 -0.240 1.00 66.69 180 ILE A CA 1
ATOM 1458 C C . ILE A 1 180 ? 17.452 -4.321 0.902 1.00 66.69 180 ILE A C 1
ATOM 1460 O O . ILE A 1 180 ? 16.788 -4.472 1.921 1.00 66.69 180 ILE A O 1
ATOM 1464 N N . ASP A 1 181 ? 18.693 -4.808 0.771 1.00 62.31 181 ASP A N 1
ATOM 1465 C CA . ASP A 1 181 ? 19.397 -5.601 1.793 1.00 62.31 181 ASP A CA 1
ATOM 1466 C C . ASP A 1 181 ? 19.946 -4.781 2.977 1.00 62.31 181 ASP A C 1
ATOM 1468 O O . ASP A 1 181 ? 20.438 -5.367 3.941 1.00 62.31 181 ASP A O 1
ATOM 1472 N N . ILE A 1 182 ? 19.913 -3.441 2.941 1.00 53.16 182 ILE A N 1
ATOM 1473 C CA . ILE A 1 182 ? 20.250 -2.652 4.136 1.00 53.16 182 ILE A CA 1
ATOM 1474 C C . ILE A 1 182 ? 19.139 -2.914 5.145 1.00 53.16 182 ILE A C 1
ATOM 1476 O O . ILE A 1 182 ? 18.039 -2.398 4.969 1.00 53.16 182 ILE A O 1
ATOM 1480 N N . ASP A 1 183 ? 19.445 -3.725 6.162 1.00 46.25 183 ASP A N 1
ATOM 1481 C CA . ASP A 1 183 ? 18.573 -4.106 7.271 1.00 46.25 183 ASP A CA 1
ATOM 1482 C C . ASP A 1 183 ? 17.731 -2.920 7.762 1.00 46.25 183 ASP A C 1
ATOM 1484 O O . ASP A 1 183 ? 18.097 -2.193 8.690 1.00 46.25 183 ASP A O 1
ATOM 1488 N N . ALA A 1 184 ? 16.544 -2.756 7.175 1.00 47.09 184 ALA A N 1
ATOM 1489 C CA . ALA A 1 184 ? 15.537 -1.829 7.669 1.00 47.09 184 ALA A CA 1
ATOM 1490 C C . ALA A 1 184 ? 15.149 -2.197 9.112 1.00 47.09 184 ALA A C 1
ATOM 1492 O O . ALA A 1 184 ? 14.683 -1.352 9.861 1.00 47.09 184 ALA A O 1
ATOM 1493 N N . ALA A 1 185 ? 15.417 -3.436 9.537 1.00 39.53 185 ALA A N 1
ATOM 1494 C CA . ALA A 1 185 ? 15.172 -3.922 10.885 1.00 39.53 185 ALA A CA 1
ATOM 1495 C C . ALA A 1 185 ? 16.118 -3.345 11.957 1.00 39.53 185 ALA A C 1
ATOM 1497 O O . ALA A 1 185 ? 15.718 -3.281 13.117 1.00 39.53 185 ALA A O 1
ATOM 1498 N N . THR A 1 186 ? 17.340 -2.915 11.620 1.00 37.34 186 THR A N 1
ATOM 1499 C CA . THR A 1 186 ? 18.332 -2.541 12.652 1.00 37.34 186 THR A CA 1
ATOM 1500 C C . THR A 1 186 ? 18.230 -1.070 13.071 1.00 37.34 186 THR A C 1
ATOM 1502 O O . THR A 1 186 ? 18.541 -0.747 14.211 1.00 37.34 186 THR A O 1
ATOM 1505 N N . ASN A 1 187 ? 17.705 -0.189 12.210 1.00 35.72 187 ASN A N 1
ATOM 1506 C CA . ASN A 1 187 ? 17.621 1.259 12.476 1.00 35.72 187 ASN A CA 1
ATOM 1507 C C . ASN A 1 187 ? 16.217 1.769 12.855 1.00 35.72 187 ASN A C 1
ATOM 1509 O O . ASN A 1 187 ? 16.049 2.962 13.088 1.00 35.72 187 ASN A O 1
ATOM 1513 N N . ILE A 1 188 ? 15.196 0.904 12.917 1.00 42.44 188 ILE A N 1
ATOM 1514 C CA . ILE A 1 188 ? 13.837 1.314 13.330 1.00 42.44 188 ILE A CA 1
ATOM 1515 C C . ILE A 1 188 ? 13.724 1.462 14.859 1.00 42.44 188 ILE A C 1
ATOM 1517 O O . ILE A 1 188 ? 12.873 2.207 15.332 1.00 42.44 188 ILE A O 1
ATOM 1521 N N . TYR A 1 189 ? 14.615 0.840 15.641 1.00 35.34 189 TYR A N 1
ATOM 1522 C CA . TYR A 1 189 ? 14.593 0.917 17.110 1.00 35.34 189 TYR A CA 1
ATOM 1523 C C . TYR A 1 189 ? 14.994 2.284 17.701 1.00 35.34 189 TYR A C 1
ATOM 1525 O O . TYR A 1 189 ? 14.917 2.440 18.914 1.00 35.34 189 TYR A O 1
ATOM 1533 N N . GLU A 1 190 ? 15.397 3.266 16.886 1.00 36.00 190 GLU A N 1
ATOM 1534 C CA . GLU A 1 190 ? 15.728 4.631 17.347 1.00 36.00 190 GLU A CA 1
ATOM 1535 C C . GLU A 1 190 ? 14.675 5.688 16.977 1.00 36.00 190 GLU A C 1
ATOM 1537 O O . GLU A 1 190 ? 14.860 6.875 17.240 1.00 36.00 190 GLU A O 1
ATOM 1542 N N . LEU A 1 191 ? 13.565 5.287 16.359 1.00 38.03 191 LEU A N 1
ATOM 1543 C CA . LEU A 1 191 ? 12.465 6.201 16.070 1.00 38.03 191 LEU A CA 1
ATOM 1544 C C . LEU A 1 191 ? 11.399 6.026 17.144 1.00 38.03 191 LEU A C 1
ATOM 1546 O O . LEU A 1 191 ? 10.478 5.225 16.994 1.00 38.03 191 LEU A O 1
ATOM 1550 N N . ASP A 1 192 ? 11.579 6.761 18.240 1.00 34.72 192 ASP A N 1
ATOM 1551 C CA . ASP A 1 192 ? 10.570 6.921 19.283 1.00 34.72 192 ASP A CA 1
ATOM 1552 C C . ASP A 1 192 ? 9.243 7.377 18.646 1.00 34.72 192 ASP A C 1
ATOM 1554 O O . ASP A 1 192 ? 9.169 8.448 18.035 1.00 34.72 192 ASP A O 1
ATOM 1558 N N . LEU A 1 193 ? 8.222 6.522 18.770 1.00 40.56 193 LEU A N 1
ATOM 1559 C CA . LEU A 1 193 ? 6.810 6.815 18.494 1.00 40.56 193 LEU A CA 1
ATOM 1560 C C . LEU A 1 193 ? 6.190 7.624 19.638 1.00 40.56 193 LEU A C 1
ATOM 1562 O O . LEU A 1 193 ? 6.466 7.285 20.813 1.00 40.56 193 LEU A O 1
#

Organism: NCBI:txid1348616

Foldseek 3Di:
DAAEEEAAEFDPCPVCVVVVNPPPDPCDPNHGPHNDDDPVVVVCVVVVHYYDYLYDPQAALDCVQFWGWDDDPVDIGGDHHSLRSLVVVLCVQPPDPPRPRDQCLRYEYEDEGQCSSCVRVVNPDQLVVSVVSSVVSVCVNCVSRVNDDHYDYDQHPQCLPPPVNPPPDPVVSVVSSVSRPPPPPPPPVPDDD

pLDDT: mean 85.2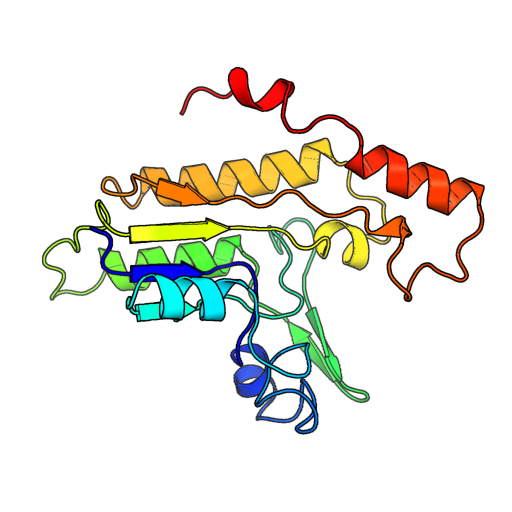7, std 14.18, range [34.72, 97.25]

Secondary structure (DSSP, 8-state):
---EEEESSS-SSHHHHHTTT-SS-TTSGGG-SSSS--HHHHHHHHHT-EEEE---TT--S-TTTS--EEE-SS-EEE---HHHHHHHHHHHHHS-TT------TTEEEE----SHHHHHTTT-S-HHHHHHHHHHHHHHHHHH-TT--EEE-PPPP-GGGSGGGTTS-HHHHHHHHHHHHS-TTTSGGG---